Protein AF-A0AA35J7U1-F1 (afdb_monomer)

Structure (mmCIF, N/CA/C/O backbone):
data_AF-A0AA35J7U1-F1
#
_entry.id   AF-A0AA35J7U1-F1
#
loop_
_atom_site.group_PDB
_atom_site.id
_atom_site.type_symbol
_atom_site.label_atom_id
_atom_site.label_alt_id
_atom_site.label_comp_id
_atom_site.label_asym_id
_atom_site.label_entity_id
_atom_site.label_seq_id
_atom_site.pdbx_PDB_ins_code
_atom_site.Cartn_x
_atom_site.Cartn_y
_atom_site.Cartn_z
_atom_site.occupancy
_atom_site.B_iso_or_equiv
_atom_site.auth_seq_id
_atom_site.auth_comp_id
_atom_site.auth_asym_id
_atom_site.auth_atom_id
_atom_site.pdbx_PDB_model_num
ATOM 1 N N . MET A 1 1 ? -8.492 -0.711 20.013 1.00 89.50 1 MET A N 1
ATOM 2 C CA . MET A 1 1 ? -8.953 -0.381 18.647 1.00 89.50 1 MET A CA 1
ATOM 3 C C . MET A 1 1 ? -9.428 -1.588 17.839 1.00 89.50 1 MET A C 1
ATOM 5 O O . MET A 1 1 ? -10.389 -1.415 17.111 1.00 89.50 1 MET A O 1
ATOM 9 N N . LYS A 1 2 ? -8.858 -2.798 17.992 1.00 90.06 2 LYS A N 1
ATOM 10 C CA . LYS A 1 2 ? -9.238 -4.004 17.218 1.00 90.06 2 LYS A CA 1
ATOM 11 C C . LYS A 1 2 ? -10.746 -4.180 16.899 1.00 90.06 2 LYS A C 1
ATOM 13 O O . LYS A 1 2 ? -11.068 -4.148 15.720 1.00 90.06 2 LYS A O 1
ATOM 18 N N . PRO A 1 3 ? -11.676 -4.266 17.873 1.00 94.94 3 PRO A N 1
ATOM 19 C CA . PRO A 1 3 ? -13.098 -4.478 17.559 1.00 94.94 3 PRO A CA 1
ATOM 20 C C . PRO A 1 3 ? -13.757 -3.290 16.836 1.00 94.94 3 PRO A C 1
ATOM 22 O O . PRO A 1 3 ? -14.763 -3.452 16.154 1.00 94.94 3 PRO A O 1
ATOM 25 N N . VAL A 1 4 ? -13.201 -2.082 16.983 1.00 96.19 4 VAL A N 1
ATOM 26 C CA . VAL A 1 4 ? -13.673 -0.889 16.263 1.00 96.19 4 VAL A CA 1
ATOM 27 C C . VAL A 1 4 ? -13.252 -0.965 14.799 1.00 96.19 4 VAL A C 1
ATOM 29 O O . VAL A 1 4 ? -14.071 -0.681 13.932 1.00 96.19 4 VAL A O 1
ATOM 32 N N . TYR A 1 5 ? -12.016 -1.394 14.525 1.00 96.06 5 TYR A N 1
ATOM 33 C CA . TYR A 1 5 ? -11.545 -1.608 13.159 1.00 96.06 5 TYR A CA 1
ATOM 34 C C . TYR A 1 5 ? -12.293 -2.743 12.465 1.00 96.06 5 TYR A C 1
ATOM 36 O O . TYR A 1 5 ? -12.746 -2.542 11.353 1.00 96.06 5 TYR A O 1
ATOM 44 N N . GLU A 1 6 ? -12.553 -3.866 13.139 1.00 95.06 6 GLU A N 1
ATOM 45 C CA . GLU A 1 6 ? -13.358 -4.960 12.567 1.00 95.06 6 GLU A CA 1
ATOM 46 C C . GLU A 1 6 ? -14.759 -4.486 12.151 1.00 95.06 6 GLU A C 1
ATOM 48 O O . GLU A 1 6 ? -15.229 -4.787 11.056 1.00 95.06 6 GLU A O 1
ATOM 53 N N . LYS A 1 7 ? -15.419 -3.690 13.003 1.00 97.69 7 LYS A N 1
ATOM 54 C CA . LYS A 1 7 ? -16.732 -3.120 12.682 1.00 97.69 7 LYS A CA 1
ATOM 55 C C . LYS A 1 7 ? -16.661 -2.091 11.550 1.00 97.69 7 LYS A C 1
ATOM 57 O O . LYS A 1 7 ? -17.564 -2.046 10.725 1.00 97.69 7 LYS A O 1
ATOM 62 N N . ARG A 1 8 ? -15.629 -1.243 11.535 1.00 98.00 8 ARG A N 1
ATOM 63 C CA . ARG A 1 8 ? -15.412 -0.244 10.479 1.00 98.00 8 ARG A CA 1
ATOM 64 C C . ARG A 1 8 ? -15.170 -0.925 9.135 1.00 98.00 8 ARG A C 1
ATOM 66 O O . ARG A 1 8 ? -15.798 -0.551 8.155 1.00 98.00 8 ARG A O 1
ATOM 73 N N . ASP A 1 9 ? -14.294 -1.920 9.111 1.00 97.44 9 ASP A N 1
ATOM 74 C CA . ASP A 1 9 ? -13.888 -2.613 7.895 1.00 97.44 9 ASP A CA 1
ATOM 75 C C . ASP A 1 9 ? -15.061 -3.397 7.291 1.00 97.44 9 ASP A C 1
ATOM 77 O O . ASP A 1 9 ? -15.217 -3.401 6.078 1.00 97.44 9 ASP A O 1
ATOM 81 N N . ALA A 1 10 ? -15.965 -3.941 8.117 1.00 97.56 10 ALA A N 1
ATOM 82 C CA . ALA A 1 10 ? -17.205 -4.551 7.630 1.00 97.56 10 ALA A CA 1
ATOM 83 C C . ALA A 1 10 ? -18.099 -3.579 6.832 1.00 97.56 10 ALA A C 1
ATOM 85 O O . ALA A 1 10 ? -18.741 -4.004 5.881 1.00 97.56 10 ALA A O 1
ATOM 86 N N . TYR A 1 11 ? -18.130 -2.290 7.191 1.00 97.81 11 TYR A N 1
ATOM 87 C CA . TYR A 1 11 ? -18.837 -1.274 6.401 1.00 97.81 11 TYR A CA 1
ATOM 88 C C . TYR A 1 11 ? -18.030 -0.812 5.185 1.00 97.81 11 TYR A C 1
ATOM 90 O O . TYR A 1 11 ? -18.611 -0.525 4.146 1.00 97.81 11 TYR A O 1
ATOM 98 N N . ILE A 1 12 ? -16.699 -0.736 5.299 1.00 98.06 12 ILE A N 1
ATOM 99 C CA . ILE A 1 12 ? -15.821 -0.400 4.167 1.00 98.06 12 ILE A CA 1
ATOM 100 C C . ILE A 1 12 ? -15.962 -1.441 3.049 1.00 98.06 12 ILE A C 1
ATOM 102 O O . ILE A 1 12 ? -16.027 -1.059 1.886 1.00 98.06 12 ILE A O 1
ATOM 106 N N . ASP A 1 13 ? -16.082 -2.725 3.398 1.00 97.00 13 ASP A N 1
ATOM 107 C CA . ASP A 1 13 ? -16.259 -3.830 2.445 1.00 97.00 13 ASP A CA 1
ATOM 108 C C . ASP A 1 13 ? -17.558 -3.697 1.605 1.00 97.00 13 ASP A C 1
ATOM 110 O O . ASP A 1 13 ? -17.669 -4.305 0.540 1.00 97.00 13 ASP A O 1
ATOM 114 N N . GLU A 1 14 ? -18.538 -2.894 2.045 1.00 97.69 14 GLU A N 1
ATOM 115 C CA . GLU A 1 14 ? -19.778 -2.603 1.303 1.00 97.69 14 GLU A CA 1
ATOM 116 C C . GLU A 1 14 ? -19.643 -1.407 0.337 1.00 97.69 14 GLU A C 1
ATOM 118 O O . GLU A 1 14 ? -20.507 -1.208 -0.522 1.00 97.69 14 GLU A O 1
ATOM 123 N N . ILE A 1 15 ? -18.572 -0.611 0.449 1.00 97.25 15 ILE A N 1
ATOM 124 C CA . ILE A 1 15 ? -18.358 0.600 -0.351 1.00 97.25 15 ILE A CA 1
ATOM 125 C C . ILE A 1 15 ? -17.420 0.285 -1.519 1.00 97.25 15 ILE A C 1
ATOM 127 O O . ILE A 1 15 ? -16.215 0.081 -1.357 1.00 97.25 15 ILE A O 1
ATOM 131 N N . ALA A 1 16 ? -17.975 0.285 -2.731 1.00 96.25 16 ALA A N 1
ATOM 132 C CA . ALA A 1 16 ? -17.193 0.105 -3.947 1.00 96.25 16 ALA A CA 1
ATOM 133 C C . ALA A 1 16 ? -16.138 1.212 -4.103 1.00 96.25 16 ALA A C 1
ATOM 135 O O . ALA A 1 16 ? -16.388 2.373 -3.794 1.00 96.25 16 ALA A O 1
ATOM 136 N N . GLU A 1 17 ? -14.959 0.839 -4.605 1.00 96.38 17 GLU A N 1
ATOM 137 C CA . GLU A 1 17 ? -13.844 1.759 -4.879 1.00 96.38 17 GLU A CA 1
ATOM 138 C C . GLU A 1 17 ? -13.327 2.558 -3.664 1.00 96.38 17 GLU A C 1
ATOM 140 O O . GLU A 1 17 ? -12.520 3.470 -3.839 1.00 96.38 17 GLU A O 1
ATOM 145 N N . PHE A 1 18 ? -13.703 2.189 -2.431 1.00 98.31 18 PHE A N 1
ATOM 146 C CA . PHE A 1 18 ? -13.285 2.902 -1.220 1.00 98.31 18 PHE A CA 1
ATOM 147 C C . PHE A 1 18 ? -11.766 3.109 -1.158 1.00 98.31 18 PHE A C 1
ATOM 149 O O . PHE A 1 18 ? -11.290 4.236 -1.039 1.00 98.31 18 PHE A O 1
ATOM 156 N N . TRP A 1 19 ? -10.987 2.031 -1.286 1.00 98.25 19 TRP A N 1
ATOM 157 C CA . TRP A 1 19 ? -9.528 2.112 -1.187 1.00 98.25 19 TRP A CA 1
ATOM 158 C C . TRP A 1 19 ? -8.893 2.860 -2.355 1.00 98.25 19 TRP A C 1
ATOM 160 O O . TRP A 1 19 ? -7.952 3.617 -2.133 1.00 98.25 19 TRP A O 1
ATOM 170 N N . LYS A 1 20 ? -9.434 2.713 -3.569 1.00 96.94 20 LYS A N 1
ATOM 171 C CA . LYS A 1 20 ? -9.016 3.498 -4.737 1.00 96.94 20 LYS A CA 1
ATOM 172 C C . LYS A 1 20 ? -9.120 4.998 -4.442 1.00 96.94 20 LYS A C 1
ATOM 174 O O . LYS A 1 20 ? -8.128 5.708 -4.576 1.00 96.94 20 LYS A O 1
ATOM 179 N N . ILE A 1 21 ? -10.273 5.451 -3.947 1.00 97.06 21 ILE A N 1
ATOM 180 C CA . ILE A 1 21 ? -10.509 6.858 -3.585 1.00 97.06 21 ILE A CA 1
ATOM 181 C C . ILE A 1 21 ? -9.540 7.311 -2.483 1.00 97.06 21 ILE A C 1
ATOM 183 O O . ILE A 1 21 ? -8.895 8.350 -2.612 1.00 97.06 21 ILE A O 1
ATOM 187 N N . VAL A 1 22 ? -9.367 6.504 -1.430 1.00 98.00 22 VAL A N 1
ATOM 188 C CA . VAL A 1 22 ? -8.440 6.812 -0.324 1.00 98.00 22 VAL A CA 1
ATOM 189 C C . VAL A 1 22 ? -7.006 7.006 -0.819 1.00 98.00 22 VAL A C 1
ATOM 191 O O . VAL A 1 22 ? -6.331 7.944 -0.396 1.00 98.00 22 VAL A O 1
ATOM 194 N N . PHE A 1 23 ? -6.527 6.146 -1.720 1.00 96.62 23 PHE A N 1
ATOM 195 C CA . PHE A 1 23 ? -5.176 6.260 -2.266 1.00 96.62 23 PHE A CA 1
ATOM 196 C C . PHE A 1 23 ? -4.991 7.469 -3.176 1.00 96.62 23 PHE A C 1
ATOM 198 O O . PHE A 1 23 ? -3.907 8.054 -3.170 1.00 96.62 23 PHE A O 1
ATOM 205 N N . SER A 1 24 ? -6.017 7.845 -3.940 1.00 93.38 24 SER A N 1
ATOM 206 C CA . SER A 1 24 ? -5.988 9.051 -4.771 1.00 93.38 24 SER A CA 1
ATOM 207 C C . SER A 1 24 ? -5.965 10.330 -3.933 1.00 93.38 24 SER A C 1
ATOM 209 O O . SER A 1 24 ? -5.248 11.259 -4.293 1.00 93.38 24 SER A O 1
ATOM 211 N N . GLN A 1 25 ? -6.671 10.358 -2.797 1.00 94.81 25 GLN A N 1
ATOM 212 C CA . GLN A 1 25 ? -6.685 11.517 -1.897 1.00 94.81 25 GLN A CA 1
ATOM 213 C C . GLN A 1 25 ? -5.383 11.667 -1.096 1.00 94.81 25 GLN A C 1
ATOM 215 O O . GLN A 1 25 ? -4.977 12.769 -0.722 1.00 94.81 25 GLN A O 1
ATOM 220 N N . HIS A 1 26 ? -4.706 10.560 -0.787 1.00 95.00 26 HIS A N 1
ATOM 221 C CA . HIS A 1 26 ? -3.546 10.591 0.093 1.00 95.00 26 HIS A CA 1
ATOM 222 C C . HIS A 1 26 ? -2.288 11.162 -0.594 1.00 95.00 26 HIS A C 1
ATOM 224 O O . HIS A 1 26 ? -1.479 10.429 -1.169 1.00 95.00 26 HIS A O 1
ATOM 230 N N . VAL A 1 27 ? -2.027 12.460 -0.402 1.00 91.38 27 VAL A N 1
ATOM 231 C CA . VAL A 1 27 ? -0.937 13.225 -1.052 1.00 91.38 27 VAL A CA 1
ATOM 232 C C . VAL A 1 27 ? 0.444 12.554 -1.026 1.00 91.38 27 VAL A C 1
ATOM 234 O O . VAL A 1 27 ? 1.139 12.506 -2.039 1.00 91.38 27 VAL A O 1
ATOM 237 N N . SER A 1 28 ? 0.855 11.990 0.114 1.00 94.06 28 SER A N 1
ATOM 238 C CA . SER A 1 28 ? 2.201 11.418 0.249 1.00 94.06 28 SER A CA 1
ATOM 239 C C . SER A 1 28 ? 2.351 10.033 -0.374 1.00 94.06 28 SER A C 1
ATOM 241 O O . SER A 1 28 ? 3.472 9.637 -0.682 1.00 94.06 28 SER A O 1
ATOM 243 N N . PHE A 1 29 ? 1.261 9.284 -0.569 1.00 95.94 29 PHE A N 1
ATOM 244 C CA . PHE A 1 29 ? 1.325 7.891 -1.021 1.00 95.94 29 PHE A CA 1
ATOM 245 C C . PHE A 1 29 ? 1.886 7.798 -2.446 1.00 95.94 29 PHE A C 1
ATOM 247 O O . PHE A 1 29 ? 2.776 6.988 -2.721 1.00 95.94 29 PHE A O 1
ATOM 254 N N . ALA A 1 30 ? 1.455 8.711 -3.321 1.00 94.75 30 ALA A N 1
ATOM 255 C CA . ALA A 1 30 ? 1.920 8.812 -4.702 1.00 94.75 30 ALA A CA 1
ATOM 256 C C . ALA A 1 30 ? 3.444 9.013 -4.824 1.00 94.75 30 ALA A C 1
ATOM 258 O O . ALA A 1 30 ? 4.036 8.602 -5.820 1.00 94.75 30 ALA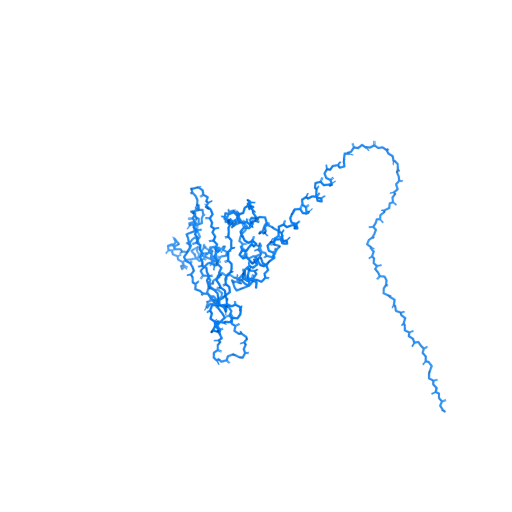 A O 1
ATOM 259 N N . ASN A 1 31 ? 4.096 9.590 -3.807 1.00 96.69 31 ASN A N 1
ATOM 260 C CA . ASN A 1 31 ? 5.537 9.864 -3.824 1.00 96.69 31 ASN A CA 1
ATOM 261 C C . ASN A 1 31 ? 6.400 8.597 -3.716 1.00 96.69 31 ASN A C 1
ATOM 263 O O . ASN A 1 31 ? 7.577 8.622 -4.084 1.00 96.69 31 ASN A O 1
ATOM 267 N N . TYR A 1 32 ? 5.840 7.493 -3.214 1.00 97.44 32 TYR A N 1
ATOM 268 C CA . TYR A 1 32 ? 6.582 6.248 -3.007 1.00 97.44 32 TYR A CA 1
ATOM 269 C C . TYR A 1 32 ? 6.580 5.336 -4.234 1.00 97.44 32 TYR A C 1
ATOM 271 O O . TYR A 1 32 ? 7.513 4.557 -4.429 1.00 97.44 32 TYR A O 1
ATOM 279 N N . ILE A 1 33 ? 5.539 5.416 -5.059 1.00 96.25 33 ILE A N 1
ATOM 280 C CA . ILE A 1 33 ? 5.282 4.465 -6.142 1.00 96.25 33 ILE A CA 1
ATOM 281 C C . ILE A 1 33 ? 5.389 5.132 -7.512 1.00 96.25 33 ILE A C 1
ATOM 283 O O . ILE A 1 33 ? 5.569 6.341 -7.646 1.00 96.25 33 ILE A O 1
ATOM 287 N N . ARG A 1 34 ? 5.315 4.334 -8.577 1.00 96.19 34 ARG A N 1
ATOM 288 C CA . ARG A 1 34 ? 5.275 4.875 -9.940 1.00 96.19 34 ARG A CA 1
ATOM 289 C C . ARG A 1 34 ? 3.848 5.245 -10.309 1.00 96.19 34 ARG A C 1
ATOM 291 O O . ARG A 1 34 ? 2.922 4.531 -9.961 1.00 96.19 34 ARG A O 1
ATOM 298 N N . ALA A 1 35 ? 3.682 6.265 -11.150 1.00 96.56 35 ALA A N 1
ATOM 299 C CA . ALA A 1 35 ? 2.368 6.614 -11.699 1.00 96.56 35 ALA A CA 1
ATOM 300 C C . ALA A 1 35 ? 1.672 5.417 -12.387 1.00 96.56 35 ALA A C 1
ATOM 302 O O . ALA A 1 35 ? 0.466 5.245 -12.273 1.00 96.56 35 ALA A O 1
ATOM 303 N N . SER A 1 36 ? 2.436 4.537 -13.048 1.00 97.12 36 SER A N 1
ATOM 304 C CA . SER A 1 36 ? 1.901 3.318 -13.671 1.00 97.12 36 SER A CA 1
ATOM 305 C C . SER A 1 36 ? 1.391 2.275 -12.670 1.00 97.12 36 SER A C 1
ATOM 307 O O . SER A 1 36 ? 0.649 1.381 -13.069 1.00 97.12 36 SER A O 1
ATOM 309 N N . ASP A 1 37 ? 1.784 2.367 -11.395 1.00 97.75 37 ASP A N 1
ATOM 310 C CA . ASP A 1 37 ? 1.328 1.453 -10.350 1.00 97.75 37 ASP A CA 1
ATOM 311 C C . ASP A 1 37 ? -0.125 1.720 -9.952 1.00 97.75 37 ASP A C 1
ATOM 313 O O . ASP A 1 37 ? -0.789 0.780 -9.523 1.00 97.75 37 ASP A O 1
ATOM 317 N N . PHE A 1 38 ? -0.642 2.943 -10.152 1.00 97.19 38 PHE A N 1
ATOM 318 C CA . PHE A 1 38 ? -2.026 3.285 -9.804 1.00 97.19 38 PHE A CA 1
ATOM 319 C C . PHE A 1 38 ? -3.044 2.369 -10.479 1.00 97.19 38 PHE A C 1
ATOM 321 O O . PHE A 1 38 ? -3.995 1.955 -9.836 1.00 97.19 38 PHE A O 1
ATOM 328 N N . LYS A 1 39 ? -2.761 1.894 -11.700 1.00 97.69 39 LYS A N 1
ATOM 329 C CA . LYS A 1 39 ? -3.580 0.874 -12.372 1.00 97.69 39 LYS A CA 1
ATOM 330 C C . LYS A 1 39 ? -3.858 -0.352 -11.485 1.00 97.69 39 LYS A C 1
ATOM 332 O O . LYS A 1 39 ? -4.943 -0.914 -11.554 1.00 97.69 39 LYS A O 1
ATOM 337 N N . TYR A 1 40 ? -2.879 -0.789 -10.692 1.00 98.00 40 TYR A N 1
ATOM 338 C CA . TYR A 1 40 ? -2.989 -1.971 -9.827 1.00 98.00 40 TYR A CA 1
ATOM 339 C C . TYR A 1 40 ? -3.304 -1.619 -8.374 1.00 98.00 40 TYR A C 1
ATOM 341 O O . TYR A 1 40 ? -3.832 -2.461 -7.656 1.00 98.00 40 TYR A O 1
ATOM 349 N N . VAL A 1 41 ? -2.997 -0.397 -7.935 1.00 97.38 41 VAL A N 1
ATOM 350 C CA . VAL A 1 41 ? -3.481 0.131 -6.650 1.00 97.38 41 VAL A CA 1
ATOM 351 C C . VAL A 1 41 ? -5.003 0.266 -6.684 1.00 97.38 41 VAL A C 1
ATOM 353 O O . VAL A 1 41 ? -5.663 -0.148 -5.740 1.00 97.38 41 VAL A O 1
ATOM 356 N N . ASP A 1 42 ? -5.568 0.708 -7.808 1.00 97.69 42 ASP A N 1
ATOM 357 C CA . ASP A 1 42 ? -7.014 0.740 -8.059 1.00 97.69 42 ASP A CA 1
ATOM 358 C C . ASP A 1 42 ? -7.646 -0.664 -8.040 1.00 97.69 42 ASP A C 1
ATOM 360 O O . ASP A 1 42 ? -8.862 -0.811 -7.905 1.00 97.69 42 ASP A O 1
ATOM 364 N N . ALA A 1 43 ? -6.822 -1.713 -8.165 1.00 97.75 43 ALA A N 1
ATOM 365 C CA . ALA A 1 43 ? -7.261 -3.093 -8.035 1.00 97.75 43 ALA A CA 1
ATOM 366 C C . ALA A 1 43 ? -7.392 -3.561 -6.572 1.00 97.75 43 ALA A C 1
ATOM 368 O O . ALA A 1 43 ? -7.765 -4.710 -6.344 1.00 97.75 43 ALA A O 1
ATOM 369 N N . ILE A 1 44 ? -7.068 -2.714 -5.586 1.00 98.31 44 ILE A N 1
ATOM 370 C CA . ILE A 1 44 ? -7.203 -3.018 -4.158 1.00 98.31 44 ILE A CA 1
ATOM 371 C C . ILE A 1 44 ? -8.636 -2.727 -3.717 1.00 98.31 44 ILE A C 1
ATOM 373 O O . ILE A 1 44 ? -9.097 -1.590 -3.763 1.00 98.31 44 ILE A O 1
ATOM 377 N N . ASP A 1 45 ? -9.327 -3.756 -3.244 1.00 97.12 45 ASP A N 1
ATOM 378 C CA . ASP A 1 45 ? -10.671 -3.664 -2.656 1.00 97.12 45 ASP A CA 1
ATOM 379 C C . ASP A 1 45 ? -10.655 -3.842 -1.131 1.00 97.12 45 ASP A C 1
ATOM 381 O O . ASP A 1 45 ? -11.625 -3.477 -0.472 1.00 97.12 45 ASP A O 1
ATOM 385 N N . LYS A 1 46 ? -9.561 -4.356 -0.552 1.00 98.38 46 LYS A N 1
ATOM 386 C CA . LYS A 1 46 ? -9.456 -4.557 0.892 1.00 98.38 46 LYS A CA 1
ATOM 387 C C . LYS A 1 46 ? -8.032 -4.450 1.421 1.00 98.38 46 LYS A C 1
ATOM 389 O O . LYS A 1 46 ? -7.093 -5.020 0.858 1.00 98.38 46 LYS A O 1
ATOM 394 N N . ILE A 1 47 ? -7.902 -3.776 2.564 1.00 98.25 47 ILE A N 1
ATOM 395 C CA . ILE A 1 47 ? -6.681 -3.704 3.367 1.00 98.25 47 ILE A CA 1
ATOM 396 C C . ILE A 1 47 ? -7.024 -4.024 4.814 1.00 98.25 47 ILE A C 1
ATOM 398 O O . ILE A 1 47 ? -7.939 -3.435 5.379 1.00 98.25 47 ILE A O 1
ATOM 402 N N . GLU A 1 48 ? -6.250 -4.912 5.429 1.00 97.94 48 GLU A N 1
ATOM 403 C CA . GLU A 1 48 ? -6.361 -5.232 6.851 1.00 97.94 48 GLU A CA 1
ATOM 404 C C . GLU A 1 48 ? -5.002 -5.071 7.530 1.00 97.94 48 GLU A C 1
ATOM 406 O O . GLU A 1 48 ? -4.012 -5.654 7.085 1.00 97.94 48 GLU A O 1
ATOM 411 N N . VAL A 1 49 ? -4.953 -4.325 8.637 1.00 98.12 49 VAL A N 1
ATOM 412 C CA . VAL A 1 49 ? -3.752 -4.196 9.475 1.00 98.12 49 VAL A CA 1
ATOM 413 C C . VAL A 1 49 ? -3.991 -4.870 10.820 1.00 98.12 49 VAL A C 1
ATOM 415 O O . VAL A 1 49 ? -4.956 -4.578 11.526 1.00 98.12 49 VAL A O 1
ATOM 418 N N . GLN A 1 50 ? -3.082 -5.767 11.201 1.00 97.38 50 GLN A N 1
ATOM 419 C CA . GLN A 1 50 ? -3.116 -6.473 12.478 1.00 97.38 50 GLN A CA 1
ATOM 420 C C . GLN A 1 50 ? -1.833 -6.197 13.263 1.00 97.38 50 GLN A C 1
ATOM 422 O O . GLN A 1 50 ? -0.753 -6.634 12.874 1.00 97.38 50 GLN A O 1
ATOM 427 N N . TRP A 1 51 ? -1.953 -5.495 14.391 1.00 97.50 51 TRP A N 1
ATOM 428 C CA . TRP A 1 51 ? -0.833 -5.245 15.306 1.00 97.50 51 TRP A CA 1
ATOM 429 C C . TRP A 1 51 ? -0.459 -6.513 16.079 1.00 97.50 51 TRP A C 1
ATOM 431 O O . TRP A 1 51 ? -1.276 -7.061 16.828 1.00 97.50 51 TRP A O 1
ATOM 441 N N . LEU A 1 52 ? 0.791 -6.959 15.939 1.00 95.94 52 LEU A N 1
ATOM 442 C CA . LEU A 1 52 ? 1.272 -8.232 16.488 1.00 95.94 52 LEU A CA 1
ATOM 443 C C . LEU A 1 52 ? 1.425 -8.198 18.014 1.00 95.94 52 LEU A C 1
ATOM 445 O O . LEU A 1 52 ? 1.234 -9.221 18.676 1.00 95.94 52 LEU A O 1
ATOM 449 N N . ALA A 1 53 ? 1.666 -7.016 18.589 1.00 94.00 53 ALA A N 1
ATOM 450 C CA . ALA A 1 53 ? 1.719 -6.808 20.039 1.00 94.00 53 ALA A CA 1
ATOM 451 C C . ALA A 1 53 ? 0.423 -7.209 20.769 1.00 94.00 53 ALA A C 1
ATOM 453 O O . ALA A 1 53 ? 0.446 -7.520 21.961 1.00 94.00 53 ALA A O 1
ATOM 454 N N . LEU A 1 54 ? -0.717 -7.237 20.065 1.00 91.31 54 LEU A N 1
ATOM 455 C CA . LEU A 1 54 ? -1.987 -7.700 20.631 1.00 91.31 54 LEU A CA 1
ATOM 456 C C . LEU A 1 54 ? -2.040 -9.225 20.795 1.00 91.31 54 LEU A C 1
ATOM 458 O O . LEU A 1 54 ? -2.790 -9.715 21.638 1.00 91.31 54 LEU A O 1
ATOM 462 N N . ALA A 1 55 ? -1.273 -9.969 19.994 1.00 88.38 55 ALA A N 1
ATOM 463 C CA . ALA A 1 55 ? -1.205 -11.427 20.050 1.00 88.38 55 ALA A CA 1
ATOM 464 C C . ALA A 1 55 ? -0.123 -11.922 21.022 1.00 88.38 55 ALA A C 1
ATOM 466 O O . ALA A 1 55 ? -0.312 -12.943 21.683 1.00 88.38 55 ALA A O 1
ATOM 467 N N . SER A 1 56 ? 0.997 -11.201 21.143 1.00 90.38 56 SER A N 1
ATOM 468 C CA . SER A 1 56 ? 2.073 -11.529 22.082 1.00 90.38 56 SER A CA 1
ATOM 469 C C . SER A 1 56 ? 2.789 -10.279 22.586 1.00 90.38 56 SER A C 1
ATOM 471 O O . SER A 1 56 ? 3.128 -9.391 21.812 1.00 90.38 56 SER A O 1
ATOM 473 N N . LYS A 1 57 ? 3.126 -10.263 23.883 1.00 88.00 57 LYS A N 1
ATOM 474 C CA . LYS A 1 57 ? 3.914 -9.191 24.524 1.00 88.00 57 LYS A CA 1
ATOM 475 C C . LYS A 1 57 ? 5.383 -9.146 24.084 1.00 88.0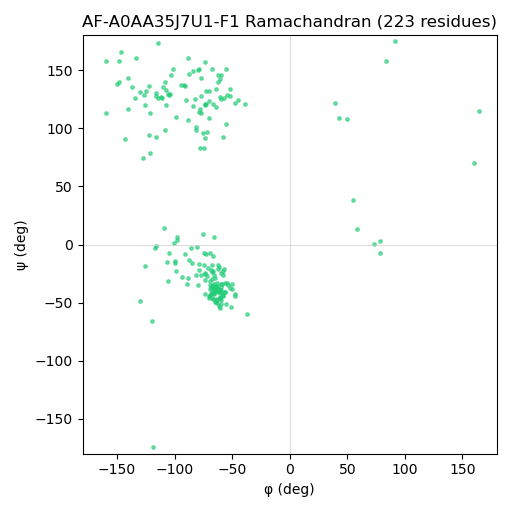0 57 LYS A C 1
ATOM 477 O O . LYS A 1 57 ? 6.109 -8.256 24.506 1.00 88.00 57 LYS A O 1
ATOM 482 N N . THR A 1 58 ? 5.836 -10.130 23.309 1.00 89.50 58 THR A N 1
ATOM 483 C CA . THR A 1 58 ? 7.206 -10.184 22.776 1.00 89.50 58 THR A CA 1
ATOM 484 C C . THR A 1 58 ? 7.413 -9.271 21.571 1.00 89.50 58 THR A C 1
ATOM 486 O O . THR A 1 58 ? 8.556 -9.017 21.213 1.00 89.50 58 THR A O 1
ATOM 489 N N . HIS A 1 59 ? 6.327 -8.817 20.942 1.00 91.69 59 HIS A N 1
ATOM 490 C CA . HIS A 1 59 ? 6.354 -7.907 19.801 1.00 91.69 59 HIS A CA 1
ATOM 491 C C . HIS A 1 59 ? 6.383 -6.444 20.249 1.00 91.69 59 HIS A C 1
ATOM 493 O O . HIS A 1 59 ? 5.774 -6.089 21.263 1.00 91.69 59 HIS A O 1
ATOM 499 N N . ASP A 1 60 ? 7.062 -5.594 19.478 1.00 94.50 60 ASP A N 1
ATOM 500 C CA . ASP A 1 60 ? 6.982 -4.140 19.646 1.00 94.50 60 ASP A CA 1
ATOM 501 C C . ASP A 1 60 ? 5.568 -3.666 19.265 1.00 94.50 60 ASP A C 1
ATOM 503 O O . ASP A 1 60 ? 4.891 -4.269 18.432 1.00 94.50 60 ASP A O 1
ATOM 507 N N . THR A 1 61 ? 5.087 -2.576 19.860 1.00 94.75 61 THR A N 1
ATOM 508 C CA . THR A 1 61 ? 3.767 -2.012 19.529 1.00 94.75 61 THR A CA 1
ATOM 509 C C . THR A 1 61 ? 3.663 -1.540 18.079 1.00 94.75 61 THR A C 1
ATOM 511 O O . THR A 1 61 ? 2.554 -1.421 17.559 1.00 94.75 61 THR A O 1
ATOM 514 N N . ARG A 1 62 ? 4.810 -1.288 17.438 1.00 95.69 62 ARG A N 1
ATOM 515 C CA . ARG A 1 62 ? 4.942 -0.947 16.017 1.00 95.69 62 ARG A CA 1
ATOM 516 C C . ARG A 1 62 ? 5.014 -2.178 15.109 1.00 95.69 62 ARG A C 1
ATOM 518 O O . ARG A 1 62 ? 5.059 -2.012 13.898 1.00 95.69 62 ARG A O 1
ATOM 525 N N . ASP A 1 63 ? 5.014 -3.395 15.651 1.00 97.69 63 ASP A N 1
ATOM 526 C CA . ASP A 1 63 ? 4.981 -4.614 14.844 1.00 97.69 63 ASP A CA 1
ATOM 527 C C . ASP A 1 63 ? 3.561 -4.853 14.317 1.00 97.69 63 ASP A C 1
ATOM 529 O O . ASP A 1 63 ? 2.592 -4.923 15.085 1.00 97.69 63 ASP A O 1
ATOM 533 N N . PHE A 1 64 ? 3.426 -5.045 13.008 1.00 98.38 64 PH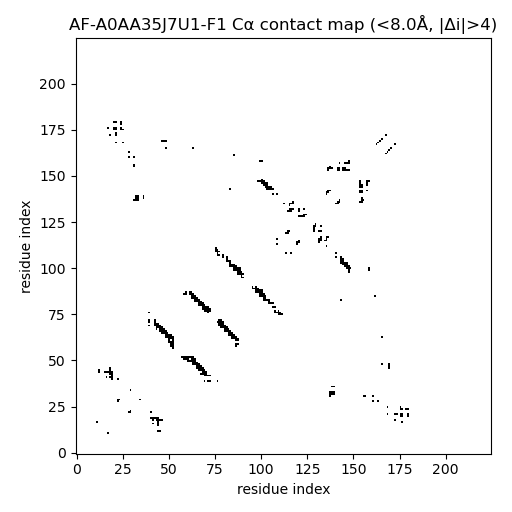E A N 1
ATOM 534 C CA . PHE A 1 64 ? 2.140 -5.321 12.376 1.00 98.38 64 PHE A CA 1
ATOM 535 C C . PHE A 1 64 ? 2.286 -6.217 11.147 1.00 98.38 64 PHE A C 1
ATOM 537 O O . PHE A 1 64 ? 3.334 -6.296 10.509 1.00 98.38 64 PHE A O 1
ATOM 544 N N . SER A 1 65 ? 1.199 -6.885 10.784 1.00 98.44 65 SER A N 1
ATOM 545 C CA . SER A 1 65 ? 1.020 -7.448 9.450 1.00 98.44 65 SER A CA 1
ATOM 546 C C . SER A 1 65 ? -0.022 -6.644 8.695 1.00 98.44 65 SER A C 1
ATOM 548 O O . SER A 1 65 ? -1.052 -6.290 9.269 1.00 98.44 65 SER A O 1
ATOM 550 N N . ILE A 1 66 ? 0.221 -6.405 7.414 1.00 98.62 66 ILE A N 1
ATOM 551 C CA . ILE A 1 66 ? -0.738 -5.799 6.497 1.00 98.62 66 ILE A CA 1
ATOM 552 C C . ILE A 1 66 ? -1.098 -6.799 5.402 1.00 98.62 66 ILE A C 1
ATOM 554 O O . ILE A 1 66 ? -0.216 -7.410 4.794 1.00 98.62 66 ILE A O 1
ATOM 558 N N . THR A 1 67 ? -2.392 -6.972 5.166 1.00 98.75 67 THR A N 1
ATOM 559 C CA . THR A 1 67 ? -2.940 -7.848 4.130 1.00 98.75 67 THR A CA 1
ATOM 560 C C . THR A 1 67 ? -3.658 -7.007 3.094 1.00 98.75 67 THR A C 1
ATOM 562 O O . THR A 1 67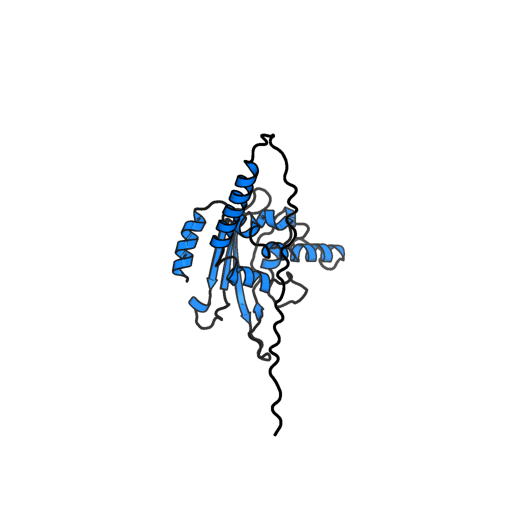 ? -4.549 -6.240 3.439 1.00 98.75 67 THR A O 1
ATOM 565 N N . PHE A 1 68 ? -3.284 -7.186 1.832 1.00 98.69 68 PHE A N 1
ATOM 566 C CA . PHE A 1 68 ? -3.929 -6.578 0.676 1.00 98.69 68 PHE A CA 1
ATOM 567 C C . PHE A 1 68 ? -4.706 -7.650 -0.076 1.00 98.69 68 PHE A C 1
ATOM 569 O O . PHE A 1 68 ? -4.154 -8.718 -0.355 1.00 98.69 68 PHE A O 1
ATOM 576 N N . HIS A 1 69 ? -5.949 -7.363 -0.439 1.00 98.56 69 HIS A N 1
ATOM 577 C CA . HIS A 1 69 ? -6.675 -8.133 -1.441 1.00 98.56 69 HIS A CA 1
ATOM 578 C C . HIS A 1 69 ? -6.736 -7.311 -2.728 1.00 98.56 69 HIS A C 1
ATOM 580 O O . HIS A 1 69 ? -7.071 -6.127 -2.719 1.00 98.56 69 HIS A O 1
ATOM 586 N N . PHE A 1 70 ? -6.350 -7.952 -3.826 1.00 98.38 70 PHE A N 1
ATOM 587 C CA . PHE A 1 70 ? -6.433 -7.396 -5.163 1.00 98.38 70 PHE A CA 1
ATOM 588 C C . PHE A 1 70 ? -7.500 -8.157 -5.934 1.00 98.38 70 PHE A C 1
ATOM 590 O O . PHE A 1 70 ? -7.395 -9.381 -6.056 1.00 98.38 70 PHE A O 1
ATOM 597 N N . HIS A 1 71 ? -8.481 -7.460 -6.506 1.00 97.62 71 HIS A N 1
ATOM 598 C CA . HIS A 1 71 ? -9.529 -8.086 -7.321 1.00 97.62 71 HIS A CA 1
ATOM 599 C C . HIS A 1 71 ? -9.043 -8.510 -8.717 1.00 97.62 71 HIS A C 1
ATOM 601 O O . HIS A 1 71 ? -9.628 -9.415 -9.310 1.00 97.62 71 HIS A O 1
ATOM 607 N N . GLY A 1 72 ? -7.904 -7.974 -9.167 1.00 97.19 72 GLY A N 1
ATOM 608 C CA . GLY A 1 72 ? -7.244 -8.337 -10.422 1.00 97.19 72 GLY A CA 1
ATOM 609 C C . GLY A 1 72 ? -7.678 -7.481 -11.618 1.00 97.19 72 GLY A C 1
ATOM 610 O O . GLY A 1 72 ? -8.530 -6.610 -11.526 1.00 97.19 72 GLY A O 1
ATOM 611 N N . ILE A 1 73 ? -7.036 -7.702 -12.762 1.00 98.00 73 ILE A N 1
ATOM 612 C CA . ILE A 1 73 ? -7.321 -7.060 -14.046 1.00 98.00 73 ILE A CA 1
ATOM 613 C C . ILE A 1 73 ? -7.191 -8.123 -15.131 1.00 98.00 73 ILE A C 1
ATOM 615 O O . ILE A 1 73 ? -6.100 -8.658 -15.364 1.00 98.00 73 ILE A O 1
ATOM 619 N N . ASP A 1 74 ? -8.295 -8.408 -15.817 1.00 97.00 74 ASP A N 1
ATOM 620 C CA . ASP A 1 74 ? -8.357 -9.454 -16.833 1.00 97.00 74 ASP A CA 1
ATOM 621 C C . ASP A 1 74 ? -7.245 -9.319 -17.881 1.00 97.00 74 ASP A C 1
ATOM 623 O O . ASP A 1 74 ? -7.020 -8.269 -18.484 1.00 97.00 74 ASP A O 1
ATOM 627 N N . GLY A 1 75 ? -6.524 -10.421 -18.092 1.00 95.94 75 GLY A N 1
ATOM 628 C CA . GLY A 1 75 ? -5.446 -10.514 -19.075 1.00 95.94 75 GLY A CA 1
ATOM 629 C C . GLY A 1 75 ? -4.105 -9.898 -18.661 1.00 95.94 75 GLY A C 1
ATOM 630 O O . GLY A 1 75 ? -3.130 -10.124 -19.382 1.00 95.94 75 GLY A O 1
ATOM 631 N N . ASP A 1 76 ? -4.020 -9.200 -17.523 1.00 97.69 76 ASP A N 1
ATOM 632 C CA . ASP A 1 76 ? -2.812 -8.475 -17.099 1.00 97.69 76 ASP A CA 1
ATOM 633 C C . ASP A 1 76 ? -2.373 -8.781 -15.660 1.00 97.69 76 ASP A C 1
ATOM 635 O O . ASP A 1 76 ? -1.205 -9.097 -15.439 1.00 97.69 76 ASP A O 1
ATOM 639 N N . PHE A 1 77 ? -3.284 -8.731 -14.687 1.00 98.12 77 PHE A N 1
ATOM 640 C CA . PHE A 1 77 ? -2.963 -8.864 -13.264 1.00 98.12 77 PHE A CA 1
ATOM 641 C C . PHE A 1 77 ? -3.931 -9.825 -12.577 1.00 98.12 77 PHE A C 1
ATOM 643 O O . PHE A 1 77 ? -5.141 -9.669 -12.670 1.00 98.12 77 PHE A O 1
ATOM 650 N N . GLN A 1 78 ? -3.425 -10.846 -11.892 1.00 96.81 78 GLN A N 1
ATOM 651 C CA . GLN A 1 78 ? -4.311 -11.832 -11.279 1.00 96.81 78 GLN A CA 1
ATOM 652 C C . GLN A 1 78 ? -4.910 -11.350 -9.954 1.00 96.81 78 GLN A C 1
ATOM 654 O O . GLN A 1 78 ? -4.266 -10.625 -9.191 1.00 96.81 78 GLN A O 1
ATOM 659 N N . LYS A 1 79 ? -6.120 -11.837 -9.659 1.00 98.31 79 LYS A N 1
ATOM 660 C CA . LYS A 1 79 ? -6.720 -11.748 -8.327 1.00 98.31 79 LYS A CA 1
ATOM 661 C C . LYS A 1 79 ? -5.830 -12.476 -7.322 1.00 98.31 79 LYS A C 1
ATOM 663 O O . LYS A 1 79 ? -5.507 -13.645 -7.530 1.00 98.31 79 LYS A O 1
ATOM 668 N N . GLN A 1 80 ? -5.453 -11.814 -6.233 1.00 98.44 80 GLN A N 1
ATOM 669 C CA . GLN A 1 80 ? -4.583 -12.405 -5.214 1.00 98.44 80 GLN A CA 1
ATOM 670 C C . GLN A 1 80 ? -4.692 -11.680 -3.874 1.00 98.44 80 GLN A C 1
ATOM 672 O O . GLN A 1 80 ? -5.048 -10.505 -3.815 1.00 98.44 80 GLN A O 1
ATOM 677 N N . THR A 1 81 ? -4.316 -12.382 -2.807 1.00 98.62 81 THR A N 1
ATOM 678 C CA . THR A 1 81 ? -4.199 -11.824 -1.457 1.00 98.62 81 THR A CA 1
ATOM 679 C C . THR A 1 81 ? -2.748 -11.907 -1.015 1.00 98.62 81 THR A C 1
ATOM 681 O O . THR A 1 81 ? -2.152 -12.984 -1.063 1.00 98.62 81 THR A O 1
ATOM 684 N N . VAL A 1 82 ? -2.180 -10.787 -0.574 1.00 98.56 82 VAL A N 1
ATOM 685 C CA . VAL A 1 82 ? -0.774 -10.698 -0.167 1.00 98.56 82 VAL A CA 1
ATOM 686 C C . VAL A 1 82 ? -0.690 -10.140 1.243 1.00 98.56 82 VAL A C 1
ATOM 688 O O . VAL A 1 82 ? -1.100 -9.009 1.494 1.00 98.56 82 VAL A O 1
ATOM 691 N N . THR A 1 83 ? -0.110 -10.917 2.155 1.00 98.69 83 THR A N 1
ATOM 692 C CA . THR A 1 83 ? 0.200 -10.470 3.515 1.00 98.69 83 THR A CA 1
ATOM 693 C C . THR A 1 83 ? 1.690 -10.201 3.640 1.00 98.69 83 THR A C 1
ATOM 695 O O . THR A 1 83 ? 2.516 -11.049 3.296 1.00 98.69 83 THR A O 1
ATOM 698 N N . LYS A 1 84 ? 2.041 -9.029 4.166 1.00 98.62 84 LYS A N 1
ATOM 699 C CA . LYS A 1 84 ? 3.416 -8.647 4.487 1.00 98.62 84 LYS A CA 1
ATOM 700 C C . LYS A 1 84 ? 3.525 -8.291 5.964 1.00 98.62 84 LYS A C 1
ATOM 702 O O . LYS A 1 84 ? 2.659 -7.617 6.513 1.00 98.62 84 LYS A O 1
ATOM 707 N N . VAL A 1 85 ? 4.589 -8.766 6.605 1.00 98.50 85 VAL A N 1
ATOM 708 C CA . VAL A 1 85 ? 4.822 -8.611 8.047 1.00 98.50 85 VAL A CA 1
ATOM 709 C C . VAL A 1 85 ? 5.976 -7.648 8.286 1.00 98.50 85 VAL A C 1
ATOM 711 O O . VAL A 1 85 ? 7.008 -7.754 7.621 1.00 98.50 85 VAL A O 1
ATOM 714 N N . PHE A 1 86 ? 5.806 -6.737 9.237 1.00 98.50 86 PHE A N 1
ATOM 715 C CA . PHE A 1 86 ? 6.787 -5.738 9.637 1.00 98.50 86 PHE A CA 1
ATOM 716 C C . PHE A 1 86 ? 7.060 -5.841 11.135 1.00 98.50 86 PHE A C 1
ATOM 718 O O . PHE A 1 86 ? 6.130 -5.947 11.936 1.00 98.50 86 PHE A O 1
ATOM 725 N N . GLN A 1 87 ? 8.341 -5.846 11.500 1.00 97.50 87 GLN A N 1
ATOM 726 C CA . GLN A 1 87 ? 8.793 -5.973 12.884 1.00 97.50 87 GLN A CA 1
ATOM 727 C C . GLN A 1 87 ? 9.984 -5.062 13.160 1.00 97.50 87 GLN A C 1
ATOM 729 O O . GLN A 1 87 ? 10.875 -4.910 12.314 1.00 97.50 87 GLN A O 1
ATOM 734 N N . ILE A 1 88 ? 10.022 -4.494 14.359 1.00 95.94 88 ILE A N 1
ATOM 735 C CA . ILE A 1 88 ? 11.155 -3.723 14.854 1.00 95.94 88 ILE A CA 1
ATOM 736 C C . ILE A 1 88 ? 12.292 -4.674 15.213 1.00 95.94 88 ILE A C 1
ATOM 738 O O . ILE A 1 88 ? 12.173 -5.535 16.086 1.00 95.94 88 ILE A O 1
ATOM 742 N N . LYS A 1 89 ? 13.440 -4.474 14.568 1.00 92.38 89 LYS A N 1
ATOM 743 C CA . LYS A 1 89 ? 14.685 -5.156 14.903 1.00 92.38 89 LYS A CA 1
ATOM 744 C C . LYS A 1 89 ? 15.632 -4.178 15.585 1.00 92.38 89 LYS A C 1
ATOM 746 O O . LYS A 1 89 ? 16.020 -3.166 15.003 1.00 92.38 89 LYS A O 1
ATOM 751 N N . LYS A 1 90 ? 16.020 -4.504 16.816 1.00 87.81 90 LYS A N 1
ATOM 752 C CA . LYS A 1 90 ? 17.038 -3.769 17.575 1.00 87.81 90 LYS A CA 1
ATOM 753 C C . LYS A 1 90 ? 18.410 -4.386 17.309 1.00 87.81 90 LYS A C 1
ATOM 755 O O . LYS A 1 90 ? 18.530 -5.610 17.244 1.00 87.81 90 LYS A O 1
ATOM 760 N N . SER A 1 91 ? 19.413 -3.540 17.104 1.00 78.50 91 SER A N 1
ATOM 761 C CA . SER A 1 91 ? 20.817 -3.957 17.092 1.00 78.50 91 SER A CA 1
ATOM 762 C C . SER A 1 91 ? 21.273 -4.160 18.539 1.00 78.50 91 SER A C 1
ATOM 764 O O . SER A 1 91 ? 20.834 -3.421 19.415 1.00 78.50 91 SER A O 1
ATOM 766 N N . GLU A 1 92 ? 22.121 -5.156 18.809 1.00 69.00 92 GLU A N 1
ATOM 767 C CA . GLU A 1 92 ? 22.676 -5.364 20.160 1.00 69.00 92 GLU A CA 1
ATOM 768 C C . GLU A 1 92 ? 23.606 -4.211 20.584 1.00 69.00 92 GLU A C 1
ATOM 770 O O . GLU A 1 92 ? 23.764 -3.965 21.779 1.00 69.00 92 GLU A O 1
ATOM 775 N N . ASP A 1 93 ? 24.161 -3.483 19.609 1.00 67.00 93 ASP A N 1
ATOM 776 C CA . ASP A 1 93 ? 25.164 -2.437 19.824 1.00 67.00 93 ASP A CA 1
ATOM 777 C C . ASP A 1 93 ? 24.592 -1.004 19.812 1.00 67.00 93 ASP A C 1
ATOM 779 O O . ASP A 1 93 ? 25.248 -0.086 20.308 1.00 67.00 93 ASP A O 1
ATOM 783 N N . ASP A 1 94 ? 23.372 -0.793 19.299 1.00 65.44 94 ASP A N 1
ATOM 784 C CA . ASP A 1 94 ? 22.776 0.544 19.164 1.00 65.44 94 ASP A CA 1
ATOM 785 C C . ASP A 1 94 ? 21.694 0.795 20.222 1.00 65.44 94 ASP A C 1
ATOM 787 O O . ASP A 1 94 ? 20.738 0.035 20.360 1.00 65.44 94 ASP A O 1
ATOM 791 N N . GLN A 1 95 ? 21.802 1.925 20.931 1.00 63.12 95 GLN A N 1
ATOM 792 C CA . GLN A 1 95 ? 20.772 2.426 21.859 1.00 63.12 95 GLN A CA 1
ATOM 793 C C . GLN A 1 95 ? 19.556 3.038 21.137 1.00 63.12 95 GLN A C 1
ATOM 795 O O . GLN A 1 95 ? 18.719 3.678 21.770 1.00 63.12 95 GLN A O 1
ATOM 800 N N . GLU A 1 96 ? 19.470 2.884 19.817 1.00 74.06 96 GLU A N 1
ATOM 801 C CA . GLU A 1 96 ? 18.364 3.386 19.008 1.00 74.06 96 GLU A CA 1
ATOM 802 C C . GLU A 1 96 ? 17.093 2.543 19.205 1.00 74.06 96 GLU A C 1
ATOM 804 O O . GLU A 1 96 ? 17.139 1.358 19.547 1.00 74.06 96 GLU A O 1
ATOM 809 N N . ASP A 1 97 ? 15.930 3.137 18.924 1.00 82.31 97 ASP A N 1
ATOM 810 C CA . ASP A 1 97 ? 14.605 2.523 19.111 1.00 82.31 97 ASP A CA 1
ATOM 811 C C . ASP A 1 97 ? 14.319 1.309 18.195 1.00 82.31 97 ASP A C 1
ATOM 813 O O . ASP A 1 97 ? 13.216 0.751 18.222 1.00 82.31 97 ASP A O 1
ATOM 817 N N . GLY A 1 98 ? 15.314 0.857 17.429 1.00 88.94 98 GLY A N 1
ATOM 818 C CA . GLY A 1 98 ? 15.241 -0.220 16.449 1.00 88.94 98 GLY A CA 1
ATOM 819 C C . GLY A 1 98 ? 14.725 0.249 15.090 1.00 88.94 98 GLY A C 1
ATOM 820 O O . GLY A 1 98 ? 14.044 1.266 14.975 1.00 88.94 98 GLY A O 1
ATOM 821 N N . ILE A 1 99 ? 15.045 -0.522 14.051 1.00 93.00 99 ILE A N 1
ATOM 822 C CA . ILE A 1 99 ? 14.612 -0.255 12.674 1.00 93.00 99 ILE A CA 1
ATOM 823 C C . ILE A 1 99 ? 13.472 -1.188 12.277 1.00 93.00 99 ILE A C 1
ATOM 825 O O . ILE A 1 99 ? 13.446 -2.356 12.674 1.00 93.00 99 ILE A O 1
ATOM 829 N N . LEU A 1 100 ? 12.538 -0.696 11.462 1.00 96.31 100 LEU A N 1
ATOM 830 C CA . LEU A 1 100 ? 11.504 -1.545 10.882 1.00 96.31 100 LEU A CA 1
ATOM 831 C C . LEU A 1 100 ? 12.139 -2.472 9.840 1.00 96.31 100 LEU A C 1
ATOM 833 O O . LEU A 1 100 ? 12.905 -2.041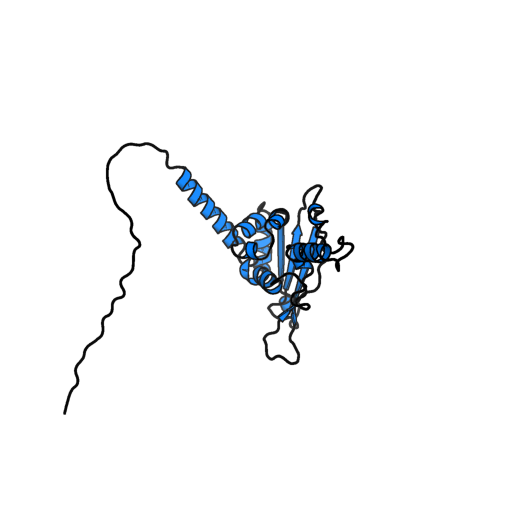 8.979 1.00 96.31 100 LEU A O 1
ATOM 837 N N . THR A 1 101 ? 11.825 -3.757 9.917 1.00 97.50 101 THR A N 1
ATOM 838 C CA . THR A 1 101 ? 12.302 -4.781 8.984 1.00 97.50 101 THR A CA 1
ATOM 839 C C . THR A 1 101 ? 11.145 -5.664 8.544 1.00 97.50 101 THR A C 1
ATOM 841 O O . THR A 1 101 ? 10.095 -5.700 9.185 1.00 97.50 101 THR A O 1
ATOM 844 N N . SER A 1 102 ? 11.315 -6.358 7.424 1.00 98.31 102 SER A N 1
ATOM 845 C CA . SER A 1 102 ? 10.288 -7.233 6.859 1.00 98.31 102 SER A CA 1
ATOM 846 C C . SER A 1 102 ? 10.913 -8.438 6.165 1.00 98.31 102 SER A C 1
ATOM 848 O O . SER A 1 102 ? 12.105 -8.446 5.858 1.00 98.31 102 SER A O 1
ATOM 850 N N . GLU A 1 103 ? 10.099 -9.443 5.864 1.00 97.38 103 GLU A N 1
ATOM 851 C CA . GLU A 1 103 ? 10.457 -10.525 4.952 1.00 97.38 103 GLU A CA 1
ATOM 852 C C . GLU A 1 103 ? 9.817 -10.301 3.571 1.00 97.38 103 GLU A C 1
ATOM 854 O O . GLU A 1 103 ? 8.758 -9.665 3.470 1.00 97.38 103 GLU A O 1
ATOM 859 N N . PRO A 1 104 ? 10.434 -10.787 2.477 1.00 98.06 104 PRO A N 1
ATOM 860 C CA . PRO A 1 104 ? 9.818 -10.726 1.158 1.00 98.06 104 PRO A CA 1
ATOM 861 C C . PRO A 1 104 ? 8.481 -11.476 1.140 1.00 98.06 104 PRO A C 1
ATOM 863 O O . PRO A 1 104 ? 8.428 -12.663 1.450 1.00 98.06 104 PRO A O 1
ATOM 866 N N . ALA A 1 105 ? 7.416 -10.795 0.725 1.00 97.75 105 ALA A N 1
ATOM 867 C CA . ALA A 1 105 ? 6.114 -11.406 0.499 1.00 97.75 105 ALA A CA 1
ATOM 868 C C . ALA A 1 105 ? 6.001 -11.856 -0.964 1.00 97.75 105 ALA A C 1
ATOM 870 O O . ALA A 1 105 ? 6.419 -11.140 -1.880 1.00 97.75 105 ALA A O 1
ATOM 871 N N . SER A 1 106 ? 5.447 -13.050 -1.183 1.00 96.69 106 SER A N 1
ATOM 872 C CA . SER A 1 106 ? 5.189 -13.556 -2.531 1.00 96.69 106 SER A CA 1
ATOM 873 C C . SER A 1 106 ? 4.005 -12.810 -3.138 1.00 96.69 106 SER A C 1
ATOM 875 O O . SER A 1 106 ? 2.905 -12.857 -2.597 1.00 96.69 106 SER A O 1
ATOM 877 N N . VAL A 1 107 ? 4.238 -12.140 -4.262 1.00 97.44 107 VAL A N 1
ATOM 878 C CA . VAL A 1 107 ? 3.220 -11.446 -5.056 1.00 97.44 107 VAL A CA 1
ATOM 879 C C . VAL A 1 107 ? 3.475 -11.746 -6.523 1.00 97.44 107 VAL A C 1
ATOM 881 O O . VAL A 1 107 ? 4.623 -11.707 -6.978 1.00 97.44 107 VAL A O 1
ATOM 884 N N . GLU A 1 108 ? 2.422 -12.047 -7.271 1.00 97.81 108 GLU A N 1
ATOM 885 C CA . GLU A 1 108 ? 2.520 -12.183 -8.718 1.00 97.81 108 GLU A CA 1
ATOM 886 C C . GLU A 1 108 ? 2.448 -10.812 -9.374 1.00 97.81 108 GLU A C 1
ATOM 888 O O . GLU A 1 108 ? 1.521 -10.040 -9.138 1.00 97.81 108 GLU A O 1
ATOM 893 N N . TRP A 1 109 ? 3.459 -10.500 -10.181 1.00 98.44 109 TRP A N 1
ATOM 894 C CA . TRP A 1 109 ? 3.573 -9.207 -10.843 1.00 98.44 109 TRP A CA 1
ATOM 895 C C . TRP A 1 109 ? 2.648 -9.157 -12.068 1.00 98.44 109 TRP A C 1
ATOM 897 O O . TRP A 1 109 ? 2.430 -10.189 -12.705 1.00 98.44 109 TRP A O 1
ATOM 907 N N . PRO A 1 110 ? 2.151 -7.970 -12.450 1.00 98.31 110 PRO A N 1
ATOM 908 C CA . PRO A 1 110 ? 1.396 -7.804 -13.684 1.00 98.31 110 PRO A CA 1
ATOM 909 C C . PRO A 1 110 ? 2.220 -8.187 -14.913 1.00 98.31 110 PRO A C 1
ATOM 911 O O . PRO A 1 110 ? 3.417 -7.891 -14.976 1.00 98.31 110 PRO A O 1
ATOM 914 N N . ARG A 1 111 ? 1.569 -8.744 -15.936 1.00 97.69 111 ARG A N 1
ATOM 915 C CA . ARG A 1 111 ? 2.210 -9.085 -17.219 1.00 97.69 111 ARG A CA 1
ATOM 916 C C . ARG A 1 111 ? 2.807 -7.864 -17.903 1.00 97.69 111 ARG A C 1
ATOM 918 O O . ARG A 1 111 ? 3.899 -7.922 -18.466 1.00 97.69 111 ARG A O 1
ATOM 925 N N . SER A 1 112 ? 2.146 -6.714 -17.792 1.00 97.69 112 SER A N 1
ATOM 926 C CA . SER A 1 112 ? 2.680 -5.435 -18.275 1.00 97.69 112 SER A CA 1
ATOM 927 C C . SER A 1 112 ? 4.039 -5.083 -17.653 1.00 97.69 112 SER A C 1
ATOM 929 O O . SER A 1 112 ? 4.799 -4.293 -18.218 1.00 97.69 112 SER A O 1
ATOM 931 N N . TYR A 1 113 ? 4.377 -5.667 -16.500 1.00 98.31 113 TYR A N 1
ATOM 932 C CA . TYR A 1 113 ? 5.646 -5.468 -15.805 1.00 98.31 113 TYR A CA 1
ATOM 933 C C . TYR A 1 113 ? 6.679 -6.565 -16.078 1.00 98.31 113 TYR A C 1
ATOM 935 O O . TYR A 1 113 ? 7.777 -6.481 -15.531 1.00 98.31 113 TYR A O 1
ATOM 943 N N . ASP A 1 114 ? 6.431 -7.517 -16.983 1.00 97.62 114 ASP A N 1
ATOM 944 C CA . ASP A 1 114 ? 7.371 -8.605 -17.298 1.00 97.62 114 ASP A CA 1
ATOM 945 C C . ASP A 1 114 ? 8.784 -8.106 -17.638 1.00 97.62 114 ASP A C 1
ATOM 947 O O . ASP A 1 114 ? 9.791 -8.688 -17.232 1.00 97.62 114 ASP A O 1
ATOM 951 N N . SER A 1 115 ? 8.877 -6.974 -18.341 1.00 97.00 115 SER A N 1
ATOM 952 C CA . SER A 1 115 ? 10.155 -6.375 -18.748 1.00 97.00 115 SER A CA 1
ATOM 953 C C . SER A 1 115 ? 10.993 -5.813 -17.590 1.00 97.00 115 SER A C 1
ATOM 955 O O . SER A 1 115 ? 12.210 -5.655 -17.738 1.00 97.00 115 SER A O 1
ATOM 957 N N . ILE A 1 116 ? 10.360 -5.505 -16.455 1.00 97.56 116 ILE A N 1
ATOM 958 C CA . ILE A 1 116 ? 10.986 -4.953 -15.243 1.00 97.56 116 ILE A CA 1
ATOM 959 C C . ILE A 1 116 ? 10.854 -5.888 -14.035 1.00 97.56 116 ILE A C 1
ATOM 961 O O . ILE A 1 116 ? 11.423 -5.595 -12.982 1.00 97.56 116 ILE A O 1
ATOM 965 N N . ASN A 1 117 ? 10.156 -7.015 -14.188 1.00 97.50 117 ASN A N 1
ATOM 966 C CA . ASN A 1 117 ? 9.992 -8.027 -13.162 1.00 97.50 117 ASN A CA 1
ATOM 967 C C . ASN A 1 117 ? 11.363 -8.648 -12.840 1.00 97.50 117 ASN A C 1
ATOM 969 O O . ASN A 1 117 ? 11.987 -9.271 -13.707 1.00 97.50 117 ASN A O 1
ATOM 973 N N . PRO A 1 118 ? 11.851 -8.519 -11.593 1.00 94.88 118 PRO A N 1
ATOM 974 C CA . PRO A 1 118 ? 13.116 -9.095 -11.174 1.00 94.88 118 PRO A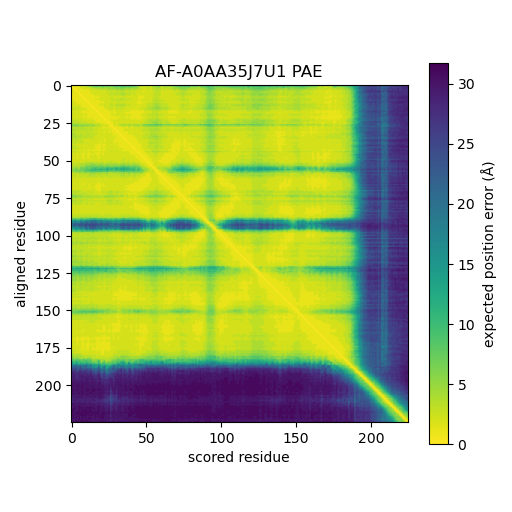 CA 1
ATOM 975 C C . PRO A 1 118 ? 13.285 -10.569 -11.513 1.00 94.88 118 PRO A C 1
ATOM 977 O O . PRO A 1 118 ? 14.410 -10.989 -11.755 1.00 94.88 118 PRO A O 1
ATOM 980 N N . ASP A 1 119 ? 12.226 -11.365 -11.500 1.00 95.62 119 ASP A N 1
ATOM 981 C CA . ASP A 1 119 ? 12.342 -12.813 -11.659 1.00 95.62 119 ASP A CA 1
ATOM 982 C C . ASP A 1 119 ? 12.383 -13.231 -13.137 1.00 95.62 119 ASP A C 1
ATOM 984 O O . ASP A 1 119 ? 12.892 -14.302 -13.457 1.00 95.62 119 ASP A O 1
ATOM 988 N N . LEU A 1 120 ? 11.987 -12.335 -14.050 1.00 96.00 120 LEU A N 1
ATOM 989 C CA . LEU A 1 120 ? 12.033 -12.544 -15.503 1.00 96.00 120 LEU A CA 1
ATOM 990 C C . LEU A 1 120 ? 13.247 -11.884 -16.185 1.00 96.00 120 LEU A C 1
ATOM 992 O O . LEU A 1 120 ? 13.588 -12.212 -17.326 1.00 96.00 120 LEU A O 1
ATOM 996 N N . ILE A 1 121 ? 13.955 -10.979 -15.498 1.00 94.31 121 ILE A N 1
ATOM 997 C CA . ILE A 1 121 ? 15.185 -10.367 -16.022 1.00 94.31 121 ILE A CA 1
ATOM 998 C C . ILE A 1 121 ? 16.314 -11.410 -16.073 1.00 94.31 121 ILE A C 1
ATOM 1000 O O . ILE A 1 121 ? 16.896 -11.765 -15.046 1.00 94.31 121 ILE A O 1
ATOM 1004 N N . LYS A 1 122 ? 16.676 -11.832 -17.294 1.00 91.25 122 LYS A N 1
ATOM 1005 C CA . LYS A 1 122 ? 17.713 -12.848 -17.570 1.00 91.25 122 LYS A CA 1
ATOM 1006 C C . LYS A 1 122 ? 19.101 -12.472 -17.041 1.00 91.25 122 LYS A C 1
ATOM 1008 O O . LYS A 1 122 ? 19.729 -13.266 -16.349 1.00 91.25 122 LYS A O 1
ATOM 1013 N N . ASP A 1 123 ? 19.585 -11.268 -17.359 1.00 91.56 123 ASP A N 1
ATOM 1014 C CA . ASP A 1 123 ? 20.908 -10.794 -16.930 1.00 91.56 123 ASP A CA 1
ATOM 1015 C C . ASP A 1 123 ? 20.811 -9.488 -16.136 1.00 91.56 123 ASP A C 1
ATOM 1017 O O . ASP A 1 123 ? 20.847 -8.388 -16.689 1.00 91.56 123 ASP A O 1
ATOM 1021 N N . LYS A 1 124 ? 20.762 -9.622 -14.808 1.00 88.62 124 LYS A N 1
ATOM 1022 C CA . LYS A 1 124 ? 20.739 -8.503 -13.851 1.00 88.62 124 LYS A CA 1
ATOM 1023 C C . LYS A 1 124 ? 22.082 -7.777 -13.711 1.00 88.62 124 LYS A C 1
ATOM 1025 O O . LYS A 1 124 ? 22.144 -6.769 -13.010 1.00 88.62 124 LYS A O 1
ATOM 1030 N N . ARG A 1 125 ? 23.174 -8.287 -14.295 1.00 89.44 125 ARG A N 1
ATOM 1031 C CA . ARG A 1 125 ? 24.516 -7.684 -14.197 1.00 89.44 125 ARG A CA 1
ATOM 1032 C C . ARG A 1 125 ? 24.813 -6.748 -15.365 1.00 89.44 125 ARG A C 1
ATOM 1034 O O . ARG A 1 125 ? 25.563 -5.786 -15.157 1.00 89.44 125 ARG A O 1
ATOM 1041 N N . SER A 1 126 ? 24.199 -6.988 -16.525 1.00 94.56 126 SER A N 1
ATOM 1042 C CA . SER A 1 126 ? 24.254 -6.084 -17.679 1.00 94.56 126 SER A CA 1
ATOM 1043 C C . SER A 1 126 ? 23.785 -4.659 -17.326 1.00 94.56 126 SER A C 1
ATOM 1045 O O . SER A 1 126 ? 22.943 -4.485 -16.437 1.00 94.56 126 SER A O 1
ATOM 1047 N N . PRO A 1 127 ? 24.287 -3.610 -18.008 1.00 95.06 127 PRO A N 1
ATOM 1048 C CA . PRO A 1 127 ? 23.819 -2.238 -17.797 1.00 95.06 127 PRO A CA 1
ATOM 1049 C C . PRO A 1 127 ? 22.303 -2.082 -17.996 1.00 95.06 127 PRO A C 1
ATOM 1051 O O . PRO A 1 127 ? 21.637 -1.422 -17.196 1.00 95.06 127 PRO A O 1
ATOM 1054 N N . GLU A 1 128 ? 21.745 -2.734 -19.019 1.00 94.94 128 GLU A N 1
ATOM 1055 C CA . GLU A 1 128 ? 20.311 -2.692 -19.312 1.00 94.94 128 GLU A CA 1
ATOM 1056 C C . GLU A 1 128 ? 19.489 -3.451 -18.263 1.00 94.94 128 GLU A C 1
ATOM 1058 O O . GLU A 1 128 ? 18.495 -2.929 -17.756 1.00 94.94 128 GLU A O 1
ATOM 1063 N N . GLY A 1 129 ? 19.924 -4.648 -17.865 1.00 94.69 129 GLY A N 1
ATOM 1064 C CA . GLY A 1 129 ? 19.244 -5.429 -16.836 1.00 94.69 129 GLY A CA 1
ATOM 1065 C C . GLY A 1 129 ? 19.288 -4.764 -15.464 1.00 94.69 129 GLY A C 1
ATOM 1066 O O . GLY A 1 129 ? 18.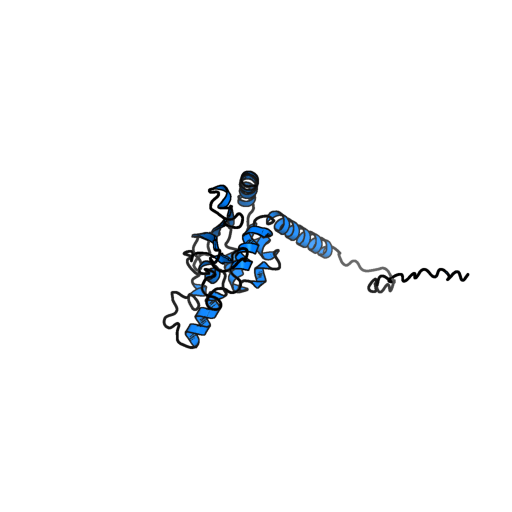280 -4.758 -14.763 1.00 94.69 129 GLY A O 1
ATOM 1067 N N . LYS A 1 130 ? 20.398 -4.100 -15.106 1.00 94.81 130 LYS A N 1
ATOM 1068 C CA . LYS A 1 130 ? 20.468 -3.248 -13.904 1.00 94.81 130 LYS A CA 1
ATOM 1069 C C . LYS A 1 130 ? 19.464 -2.100 -13.968 1.00 94.81 130 LYS A C 1
ATOM 1071 O O . LYS A 1 130 ? 18.832 -1.797 -12.957 1.00 94.81 130 LYS A O 1
ATOM 1076 N N . LYS A 1 131 ? 19.307 -1.460 -15.133 1.00 96.12 131 LYS A N 1
ATOM 1077 C CA . LYS A 1 131 ? 18.322 -0.388 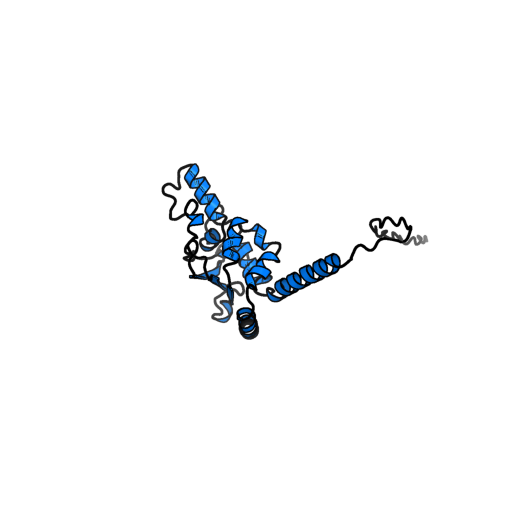-15.340 1.00 96.12 131 LYS A CA 1
ATOM 1078 C C . LYS A 1 131 ? 16.897 -0.918 -15.154 1.00 96.12 131 LYS A C 1
ATOM 1080 O O . LYS A 1 131 ? 16.162 -0.344 -14.357 1.00 96.12 131 LYS A O 1
ATOM 1085 N N . LYS A 1 132 ? 16.537 -2.025 -15.810 1.00 96.81 132 LYS A N 1
ATOM 1086 C CA . LYS A 1 132 ? 15.215 -2.673 -15.690 1.00 96.81 132 LYS A CA 1
ATOM 1087 C C . LYS A 1 132 ? 14.918 -3.132 -14.261 1.00 96.81 132 LYS A C 1
ATOM 1089 O O . LYS A 1 132 ? 13.865 -2.807 -13.726 1.00 96.81 132 LYS A O 1
ATOM 1094 N N . TYR A 1 133 ? 15.884 -3.767 -13.596 1.00 96.00 133 TYR A N 1
ATOM 1095 C CA . TYR A 1 133 ? 15.750 -4.190 -12.200 1.00 96.00 133 TYR A CA 1
ATOM 1096 C C . TYR A 1 133 ? 15.485 -2.998 -11.274 1.00 96.00 133 TYR A C 1
ATOM 1098 O O . TYR A 1 133 ? 14.555 -3.026 -10.478 1.00 96.00 133 TYR A O 1
ATOM 1106 N N . ARG A 1 134 ? 16.259 -1.911 -11.409 1.00 95.25 134 ARG A N 1
ATOM 1107 C CA . ARG A 1 134 ? 16.052 -0.684 -10.620 1.00 95.25 134 ARG A CA 1
ATOM 1108 C C . ARG A 1 134 ? 14.703 -0.025 -10.895 1.00 95.25 134 ARG A C 1
ATOM 1110 O O . ARG A 1 134 ? 14.149 0.586 -9.992 1.00 95.25 134 ARG A O 1
ATOM 1117 N N . GLN A 1 135 ? 14.192 -0.117 -12.122 1.00 96.69 135 GLN A N 1
ATOM 1118 C CA . GLN A 1 135 ? 12.853 0.370 -12.451 1.00 96.69 135 GLN A CA 1
ATOM 1119 C C . GLN A 1 135 ? 11.775 -0.464 -11.751 1.00 96.69 135 GLN A C 1
ATOM 1121 O O . GLN A 1 135 ? 10.902 0.122 -11.121 1.00 96.69 135 GLN A O 1
ATOM 1126 N N . GLY A 1 136 ? 11.878 -1.797 -11.791 1.00 97.06 136 GLY A N 1
ATOM 1127 C CA . GLY A 1 136 ? 10.961 -2.699 -11.087 1.00 97.06 136 GLY A CA 1
ATOM 1128 C C . GLY A 1 136 ? 11.006 -2.528 -9.568 1.00 97.06 136 GLY A C 1
ATOM 1129 O O . GLY A 1 136 ? 9.965 -2.481 -8.923 1.00 97.06 136 GLY A O 1
ATOM 1130 N N . MET A 1 137 ? 12.193 -2.332 -8.987 1.00 96.81 137 MET A N 1
ATOM 1131 C CA . MET A 1 137 ? 12.355 -2.091 -7.545 1.00 96.81 137 MET A CA 1
ATOM 1132 C C . MET A 1 137 ? 11.769 -0.773 -7.043 1.00 96.81 137 MET A C 1
ATOM 1134 O O . MET A 1 137 ? 11.688 -0.604 -5.838 1.00 96.81 137 MET A O 1
ATOM 1138 N N . LYS A 1 138 ? 11.349 0.140 -7.922 1.00 97.50 138 LYS A N 1
ATOM 1139 C CA . LYS A 1 138 ? 10.632 1.367 -7.541 1.00 97.50 138 LYS A CA 1
ATOM 1140 C C . LYS A 1 138 ? 9.112 1.246 -7.685 1.00 97.50 138 LYS A C 1
ATOM 1142 O O . LYS A 1 138 ? 8.425 2.244 -7.534 1.00 97.50 138 LYS A O 1
ATOM 1147 N N . THR A 1 139 ? 8.606 0.067 -8.044 1.00 98.38 139 THR A N 1
ATOM 1148 C CA . THR A 1 139 ? 7.161 -0.188 -8.110 1.00 98.38 139 THR A CA 1
ATOM 1149 C C . THR A 1 139 ? 6.630 -0.669 -6.763 1.00 98.38 139 THR A C 1
ATOM 1151 O O . THR A 1 139 ? 7.401 -1.225 -5.974 1.00 98.38 139 THR A O 1
ATOM 1154 N N . ILE A 1 140 ? 5.318 -0.568 -6.534 1.00 98.19 140 ILE A N 1
ATOM 1155 C CA . ILE A 1 140 ? 4.660 -1.175 -5.359 1.00 98.19 140 ILE A CA 1
ATOM 1156 C C . ILE A 1 140 ? 4.947 -2.686 -5.233 1.00 98.19 140 ILE A C 1
ATOM 1158 O O . ILE A 1 140 ? 5.141 -3.207 -4.137 1.00 98.19 140 ILE A O 1
ATOM 1162 N N . PHE A 1 141 ? 5.107 -3.402 -6.350 1.00 98.38 141 PHE A N 1
ATOM 1163 C CA . PHE A 1 141 ? 5.494 -4.820 -6.346 1.00 98.38 141 PHE A CA 1
ATOM 1164 C C . PHE A 1 141 ? 6.928 -5.047 -5.854 1.00 98.38 141 PHE A C 1
ATOM 1166 O O . PHE A 1 141 ? 7.241 -6.069 -5.239 1.00 98.38 141 PHE A O 1
ATOM 1173 N N . GLY A 1 142 ? 7.810 -4.073 -6.080 1.00 98.19 142 GLY A N 1
ATOM 1174 C CA . GLY A 1 142 ? 9.149 -4.058 -5.504 1.00 98.19 142 GLY A CA 1
ATOM 1175 C C . GLY A 1 142 ? 9.138 -3.883 -3.988 1.00 98.19 142 GLY A C 1
ATOM 1176 O O . GLY A 1 142 ? 9.953 -4.512 -3.309 1.00 98.19 142 GLY A O 1
ATOM 1177 N N . TRP A 1 143 ? 8.192 -3.106 -3.452 1.00 98.62 143 TRP A N 1
ATOM 1178 C CA . TRP A 1 143 ? 8.023 -2.921 -2.009 1.00 98.62 143 TRP A CA 1
ATOM 1179 C C . TRP A 1 143 ? 7.666 -4.225 -1.287 1.00 98.62 143 TRP A C 1
ATOM 1181 O O . TRP A 1 143 ? 8.213 -4.498 -0.220 1.00 98.62 143 TRP A O 1
ATOM 1191 N N . PHE A 1 144 ? 6.882 -5.121 -1.898 1.00 98.50 144 PHE A N 1
ATOM 1192 C CA . PHE A 1 144 ? 6.621 -6.437 -1.297 1.00 98.50 144 PHE A CA 1
ATOM 1193 C C . PHE A 1 144 ? 7.894 -7.267 -1.059 1.00 98.50 144 PHE A C 1
ATOM 1195 O O . PHE A 1 144 ? 7.933 -8.084 -0.136 1.00 98.50 144 PHE A O 1
ATOM 1202 N N . ARG A 1 145 ? 8.975 -7.008 -1.810 1.00 98.06 145 ARG A N 1
ATOM 1203 C CA . ARG A 1 145 ? 10.288 -7.658 -1.632 1.00 98.06 145 ARG A CA 1
ATOM 1204 C C . ARG A 1 145 ? 11.229 -6.921 -0.679 1.00 98.06 145 ARG A C 1
ATOM 1206 O O . ARG A 1 145 ? 12.299 -7.448 -0.386 1.00 98.06 145 ARG A O 1
ATOM 1213 N N . TRP A 1 146 ? 10.873 -5.716 -0.242 1.00 98.50 146 TRP A N 1
ATOM 1214 C CA . TRP A 1 146 ? 11.679 -4.919 0.679 1.00 98.50 146 TRP A CA 1
ATOM 1215 C C . TRP A 1 146 ? 11.839 -5.636 2.020 1.00 98.50 146 TRP A C 1
ATOM 1217 O O . TRP A 1 146 ? 10.875 -6.229 2.516 1.00 98.50 146 TRP A O 1
ATOM 1227 N N . THR A 1 147 ? 13.040 -5.576 2.603 1.00 97.88 147 THR A N 1
ATOM 1228 C CA . THR A 1 147 ? 13.314 -6.178 3.916 1.00 97.88 147 THR A CA 1
ATOM 1229 C C . THR A 1 147 ? 13.905 -5.193 4.918 1.00 97.88 147 THR A C 1
ATOM 1231 O O . THR A 1 147 ? 13.913 -5.490 6.110 1.00 97.88 147 THR A O 1
ATOM 1234 N N . GLY A 1 148 ? 14.451 -4.063 4.455 1.00 95.12 148 GLY A N 1
ATOM 1235 C CA . GLY A 1 148 ? 15.152 -3.092 5.302 1.00 95.12 148 GLY A CA 1
ATOM 1236 C C . GLY A 1 148 ? 16.580 -3.513 5.659 1.00 95.12 148 GLY A C 1
ATOM 1237 O O . GLY A 1 148 ? 17.275 -2.810 6.381 1.00 95.12 148 GLY A O 1
ATOM 1238 N N . LEU A 1 149 ? 17.055 -4.649 5.130 1.00 94.25 149 LEU A N 1
ATOM 1239 C CA . LEU A 1 149 ? 18.362 -5.231 5.476 1.00 94.25 149 LEU A CA 1
ATOM 1240 C C . LEU A 1 149 ? 19.417 -5.020 4.385 1.00 94.25 149 LEU A C 1
ATOM 1242 O O . LEU A 1 149 ? 20.588 -5.348 4.581 1.00 94.25 149 LEU A O 1
ATOM 1246 N N . LYS A 1 150 ? 19.029 -4.499 3.213 1.00 94.06 150 LYS A N 1
ATOM 1247 C CA . LYS A 1 150 ? 19.955 -4.236 2.098 1.00 94.06 150 LYS A CA 1
ATOM 1248 C C . LYS A 1 150 ? 19.826 -2.784 1.617 1.00 94.06 150 LYS A C 1
ATOM 1250 O O . LYS A 1 150 ? 19.295 -2.547 0.524 1.00 94.06 150 LYS A O 1
ATOM 1255 N N . PRO A 1 151 ? 20.358 -1.810 2.384 1.00 90.38 151 PRO A N 1
ATOM 1256 C CA . PRO A 1 151 ? 20.285 -0.394 2.036 1.00 90.38 151 PRO A CA 1
ATOM 1257 C C . PRO A 1 151 ? 20.775 -0.106 0.609 1.00 90.38 151 PRO A C 1
ATOM 1259 O O . PRO A 1 151 ? 21.800 -0.626 0.157 1.00 90.38 151 PRO A O 1
ATOM 1262 N N . GLY A 1 152 ? 20.007 0.696 -0.133 1.00 90.94 152 GLY A N 1
ATOM 1263 C CA . GLY A 1 152 ? 20.321 1.109 -1.507 1.00 90.94 152 GLY A CA 1
ATOM 1264 C C . GLY A 1 152 ? 20.156 0.032 -2.593 1.00 90.94 152 GLY A C 1
ATOM 1265 O O . GLY A 1 152 ? 20.419 0.312 -3.766 1.00 90.94 152 GLY A O 1
ATOM 1266 N N . LYS A 1 153 ? 19.735 -1.193 -2.244 1.00 92.69 153 LYS A N 1
ATOM 1267 C CA . LYS A 1 153 ? 19.514 -2.302 -3.200 1.00 92.69 153 LYS A CA 1
ATOM 1268 C C . LYS A 1 153 ? 18.056 -2.766 -3.287 1.00 92.69 153 LYS A C 1
ATOM 1270 O O . LYS A 1 153 ? 17.760 -3.662 -4.079 1.00 92.69 153 LYS A O 1
ATOM 1275 N N . GLU A 1 154 ? 17.181 -2.164 -2.493 1.00 96.38 154 GLU A N 1
ATOM 1276 C CA . GLU A 1 154 ? 15.765 -2.511 -2.347 1.00 96.38 154 GLU A CA 1
ATOM 1277 C C . GLU A 1 154 ? 14.873 -1.333 -2.754 1.00 96.38 154 GLU A C 1
ATOM 1279 O O . GLU A 1 154 ? 15.361 -0.316 -3.259 1.00 96.38 154 GLU A O 1
ATOM 1284 N N . PHE A 1 155 ? 13.564 -1.490 -2.556 1.00 97.94 155 PHE A N 1
ATOM 1285 C CA . PHE A 1 155 ? 12.603 -0.406 -2.703 1.00 97.94 155 PHE A CA 1
ATOM 1286 C C . PHE A 1 155 ? 13.001 0.794 -1.820 1.00 97.94 155 PHE A C 1
ATOM 1288 O O . PHE A 1 155 ? 13.285 0.599 -0.634 1.00 97.94 155 PHE A O 1
ATOM 1295 N N . PRO A 1 156 ? 13.078 2.019 -2.369 1.00 97.50 156 PRO A N 1
ATOM 1296 C CA . PRO A 1 156 ? 13.433 3.201 -1.584 1.00 97.50 156 PRO A CA 1
ATOM 1297 C C . PRO A 1 156 ? 12.390 3.496 -0.498 1.00 97.50 156 PRO A C 1
ATOM 1299 O O . PRO A 1 156 ? 11.206 3.517 -0.801 1.00 97.50 156 PRO A O 1
ATOM 1302 N N . HIS A 1 157 ? 12.827 3.767 0.736 1.00 96.94 157 HIS A N 1
ATOM 1303 C CA . HIS A 1 157 ? 11.948 4.179 1.847 1.00 96.94 157 HIS A CA 1
ATOM 1304 C C . HIS A 1 157 ? 10.784 3.207 2.126 1.00 96.94 157 HIS A C 1
ATOM 1306 O O . HIS A 1 157 ? 9.657 3.616 2.403 1.00 96.94 157 HIS A O 1
ATOM 1312 N N . GLY A 1 158 ? 11.037 1.897 2.008 1.00 97.69 158 GLY A N 1
ATOM 1313 C CA . GLY A 1 158 ? 10.006 0.878 2.228 1.00 97.69 158 GLY A CA 1
ATOM 1314 C C . GLY A 1 158 ? 9.503 0.800 3.671 1.00 97.69 158 GLY A C 1
ATOM 1315 O O . GLY A 1 158 ? 8.355 0.421 3.887 1.00 97.69 158 GLY A O 1
ATOM 1316 N N . ASP A 1 159 ? 10.331 1.206 4.627 1.00 97.62 159 ASP A N 1
ATOM 1317 C CA . ASP A 1 159 ? 9.994 1.445 6.027 1.00 97.62 159 ASP A CA 1
ATOM 1318 C C . ASP A 1 159 ? 8.998 2.598 6.173 1.00 97.62 159 ASP A C 1
ATOM 1320 O O . ASP A 1 159 ? 7.954 2.422 6.791 1.00 97.62 159 ASP A O 1
ATOM 1324 N N . SER A 1 160 ? 9.264 3.741 5.536 1.00 98.00 160 SER A N 1
ATOM 1325 C CA . SER A 1 160 ? 8.371 4.903 5.599 1.00 98.00 160 SER A CA 1
ATOM 1326 C C . SER A 1 160 ? 7.014 4.617 4.951 1.00 98.00 160 SER A C 1
ATOM 1328 O O . SER A 1 160 ? 5.988 4.989 5.510 1.00 98.00 160 SER A O 1
ATOM 1330 N N . LEU A 1 161 ? 6.980 3.891 3.823 1.00 98.44 161 LEU A N 1
ATOM 1331 C CA . LEU A 1 161 ? 5.716 3.446 3.220 1.00 98.44 161 LEU A CA 1
ATOM 1332 C C . LEU A 1 161 ? 4.953 2.475 4.139 1.00 98.44 161 LEU A C 1
ATOM 1334 O O . LEU A 1 161 ? 3.729 2.528 4.211 1.00 98.44 161 LEU A O 1
ATOM 1338 N N . ALA A 1 162 ? 5.656 1.599 4.861 1.00 98.44 162 ALA A N 1
ATOM 1339 C CA . ALA A 1 162 ? 5.028 0.694 5.818 1.00 98.44 162 ALA A CA 1
ATOM 1340 C C . ALA A 1 162 ? 4.418 1.454 7.007 1.00 98.44 162 ALA A C 1
ATOM 1342 O O . ALA A 1 162 ? 3.252 1.226 7.327 1.00 98.44 162 ALA A O 1
ATOM 1343 N N . SER A 1 163 ? 5.157 2.401 7.595 1.00 97.94 163 SER A N 1
ATOM 1344 C CA . SER A 1 163 ? 4.628 3.296 8.631 1.00 97.94 163 SER A CA 1
ATOM 1345 C C . SER A 1 163 ? 3.434 4.102 8.128 1.00 97.94 163 SER A C 1
ATOM 1347 O O . SER A 1 163 ? 2.425 4.175 8.823 1.00 97.94 163 SER A O 1
ATOM 1349 N N . LEU A 1 164 ? 3.485 4.612 6.891 1.00 98.31 164 LEU A N 1
ATOM 1350 C CA . LEU A 1 164 ? 2.370 5.341 6.284 1.00 98.31 164 LEU A CA 1
ATOM 1351 C C . LEU A 1 164 ? 1.083 4.506 6.275 1.00 98.31 164 LEU A C 1
ATOM 1353 O O . LEU A 1 164 ? 0.006 5.008 6.589 1.00 98.31 164 LEU A O 1
ATOM 1357 N N . PHE A 1 165 ? 1.191 3.210 5.977 1.00 98.50 165 PHE A N 1
ATOM 1358 C CA . PHE A 1 165 ? 0.052 2.303 6.054 1.00 98.50 165 PHE A CA 1
ATOM 1359 C C . PHE A 1 165 ? -0.480 2.124 7.476 1.00 98.50 165 PHE A C 1
ATOM 1361 O O . PHE A 1 165 ? -1.690 2.222 7.685 1.00 98.50 165 PHE A O 1
ATOM 1368 N N . SER A 1 166 ? 0.392 1.838 8.444 1.00 97.94 166 SER A N 1
ATOM 1369 C CA . SER A 1 166 ? -0.028 1.510 9.811 1.00 97.94 166 SER A CA 1
ATOM 1370 C C . SER A 1 166 ? -0.455 2.717 10.645 1.00 97.94 166 SER A C 1
ATOM 1372 O O . SER A 1 166 ? -1.238 2.547 11.580 1.00 97.94 166 SER A O 1
ATOM 1374 N N . GLU A 1 167 ? 0.065 3.904 10.337 1.00 97.50 167 GLU A N 1
ATOM 1375 C CA . GLU A 1 167 ? -0.087 5.118 11.148 1.00 97.50 167 GLU A CA 1
ATOM 1376 C C . GLU A 1 167 ? -1.069 6.119 10.528 1.00 97.50 167 GLU A C 1
ATOM 1378 O O . GLU A 1 167 ? -1.779 6.793 11.273 1.00 97.50 167 GLU A O 1
ATOM 1383 N N . GLU A 1 168 ? -1.175 6.173 9.194 1.00 97.44 168 GLU A N 1
ATOM 1384 C CA . GLU A 1 168 ? -1.998 7.169 8.496 1.00 97.44 168 GLU A CA 1
ATOM 1385 C C . GLU A 1 168 ? -3.106 6.535 7.646 1.00 97.44 168 GLU A C 1
ATOM 1387 O O . GLU A 1 168 ? -4.288 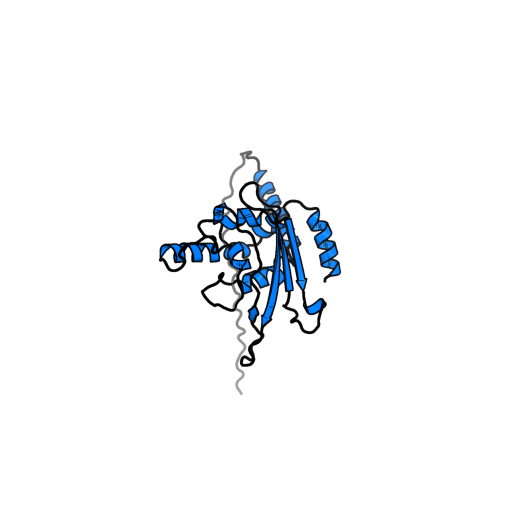6.671 7.973 1.00 97.44 168 GLU A O 1
ATOM 1392 N N . ILE A 1 169 ? -2.748 5.798 6.588 1.00 97.81 169 ILE A N 1
ATOM 1393 C CA . ILE A 1 169 ? -3.705 5.311 5.581 1.00 97.81 169 ILE A CA 1
ATOM 1394 C C . ILE A 1 169 ? -4.750 4.396 6.216 1.00 97.81 169 ILE A C 1
ATOM 1396 O O . ILE A 1 169 ? -5.945 4.646 6.078 1.00 97.81 169 ILE A O 1
ATOM 1400 N N . TYR A 1 170 ? -4.342 3.336 6.922 1.00 98.44 170 TYR A N 1
ATOM 1401 C CA . TYR A 1 170 ? -5.315 2.405 7.491 1.00 98.44 170 TYR A CA 1
ATOM 1402 C C . TYR A 1 170 ? -6.111 3.022 8.648 1.00 98.44 170 TYR A C 1
ATOM 1404 O O . TYR A 1 170 ? -7.337 2.889 8.630 1.00 98.44 170 TYR A O 1
ATOM 1412 N N . PRO A 1 171 ? -5.512 3.719 9.636 1.00 98.12 171 PRO A N 1
ATOM 1413 C CA . PRO A 1 171 ? -6.280 4.336 10.719 1.00 98.12 171 PRO A CA 1
ATOM 1414 C C . PRO A 1 171 ? -7.258 5.417 10.245 1.00 98.12 171 PRO A C 1
ATOM 1416 O O . PRO A 1 171 ? -8.392 5.454 10.732 1.00 98.12 171 PRO A O 1
ATOM 1419 N N . PHE A 1 172 ? -6.857 6.247 9.276 1.00 97.69 172 PHE A N 1
ATOM 1420 C CA . PHE A 1 172 ? -7.610 7.427 8.841 1.00 97.69 172 PHE A CA 1
ATOM 1421 C C . PHE A 1 172 ? -8.241 7.299 7.449 1.00 97.69 172 PHE A C 1
ATOM 1423 O O . PHE A 1 172 ? -8.729 8.290 6.921 1.00 97.69 172 PHE A O 1
ATOM 1430 N N . CYS A 1 173 ? -8.320 6.098 6.871 1.00 97.94 173 CYS A N 1
ATOM 1431 C CA . CYS A 1 173 ? -8.935 5.865 5.555 1.00 97.94 173 CYS A CA 1
ATOM 1432 C C . CYS A 1 173 ? -10.315 6.525 5.384 1.00 97.94 173 CYS A C 1
ATOM 1434 O O . CYS A 1 173 ? -10.572 7.159 4.369 1.00 97.94 173 CYS A O 1
ATOM 1436 N N . VAL A 1 174 ? -11.183 6.461 6.399 1.00 97.69 174 VAL A N 1
ATOM 1437 C CA . VAL A 1 174 ? -12.515 7.092 6.346 1.00 97.69 174 VAL A CA 1
ATOM 1438 C C . VAL A 1 174 ? -12.420 8.615 6.227 1.00 97.69 174 VAL A C 1
ATOM 1440 O O . VAL A 1 174 ? -13.218 9.208 5.511 1.00 97.69 174 VAL A O 1
ATOM 1443 N N . LYS A 1 175 ? -11.433 9.248 6.877 1.00 97.62 175 LYS A N 1
ATOM 1444 C CA . LYS A 1 175 ? -11.194 10.693 6.761 1.00 97.62 175 LYS A CA 1
ATOM 1445 C C . LYS A 1 175 ? -10.860 11.052 5.311 1.00 97.62 175 LYS A C 1
ATOM 1447 O O . LYS A 1 175 ? -11.553 11.887 4.741 1.00 97.62 175 LYS A O 1
ATOM 1452 N N . TYR A 1 176 ? -9.881 10.373 4.712 1.00 97.56 176 TYR A N 1
ATOM 1453 C CA . TYR A 1 176 ? -9.485 10.615 3.320 1.00 97.56 176 TYR A CA 1
ATOM 1454 C C . TYR A 1 176 ? -10.632 10.361 2.338 1.00 97.56 176 TYR A C 1
ATOM 1456 O O . TYR A 1 176 ? -10.840 11.141 1.417 1.00 97.56 176 TYR A O 1
ATOM 1464 N N . TYR A 1 177 ? -11.432 9.317 2.566 1.00 96.94 177 TYR A N 1
ATOM 1465 C CA . TYR A 1 177 ? -12.624 9.074 1.758 1.00 96.94 177 TYR A CA 1
ATOM 1466 C C . TYR A 1 177 ? -13.618 10.243 1.846 1.00 96.94 177 TYR A C 1
ATOM 1468 O O . TYR A 1 177 ? -14.109 10.709 0.825 1.00 96.94 177 TYR A O 1
ATOM 1476 N N . THR A 1 178 ? -13.900 10.749 3.053 1.00 95.31 178 THR A N 1
ATOM 1477 C CA . THR A 1 178 ? -14.825 11.883 3.226 1.00 95.31 178 THR A CA 1
ATOM 1478 C C . THR A 1 178 ? -14.282 13.206 2.694 1.00 95.31 178 THR A C 1
ATOM 1480 O O . THR A 1 178 ? -15.072 14.026 2.246 1.00 95.31 178 THR A O 1
ATOM 1483 N N . GLU A 1 179 ? -12.965 13.423 2.739 1.00 94.75 179 GLU A N 1
ATOM 1484 C CA . GLU A 1 179 ? -12.319 14.593 2.129 1.00 94.75 179 GLU A CA 1
ATOM 1485 C C . GLU A 1 179 ? -12.506 14.573 0.613 1.00 94.75 179 GLU A C 1
ATOM 1487 O O . GLU A 1 179 ? -13.000 15.546 0.063 1.00 94.75 179 GLU A O 1
ATOM 1492 N N . ALA A 1 180 ? -12.274 13.426 -0.033 1.00 94.19 180 ALA A N 1
ATOM 1493 C CA . ALA A 1 180 ? -12.484 13.287 -1.472 1.00 94.19 180 ALA A CA 1
ATOM 1494 C C . ALA A 1 180 ? -13.935 13.564 -1.907 1.00 94.19 180 ALA A C 1
ATOM 1496 O O . ALA A 1 180 ? -14.159 14.081 -2.993 1.00 94.19 180 ALA A O 1
ATOM 1497 N N . GLN A 1 181 ? -14.933 13.223 -1.083 1.00 91.38 181 GLN A N 1
ATOM 1498 C CA . GLN A 1 181 ? -16.329 13.558 -1.397 1.00 91.38 181 GLN A CA 1
ATOM 1499 C C . GLN A 1 181 ? -16.598 15.065 -1.300 1.00 91.38 181 GLN A C 1
ATOM 1501 O O . GLN A 1 181 ? -17.323 15.597 -2.128 1.00 91.38 181 GLN A O 1
ATOM 1506 N N . ARG A 1 182 ? -15.997 15.755 -0.323 1.00 90.00 182 ARG A N 1
ATOM 1507 C CA . ARG A 1 182 ? -16.153 17.210 -0.165 1.00 90.00 182 ARG A CA 1
ATOM 1508 C C . ARG A 1 182 ? -15.476 17.978 -1.283 1.00 90.00 182 ARG A C 1
ATOM 1510 O O . ARG A 1 182 ? -16.086 18.884 -1.824 1.00 90.00 182 ARG A O 1
ATOM 1517 N N . ASP A 1 183 ? -14.262 17.577 -1.647 1.00 88.75 183 ASP A N 1
ATOM 1518 C CA . ASP A 1 183 ? -13.519 18.225 -2.728 1.00 88.75 183 ASP A CA 1
ATOM 1519 C C . ASP A 1 183 ? -14.312 18.140 -4.049 1.00 88.75 183 ASP A C 1
ATOM 1521 O O . ASP A 1 183 ? -14.401 19.118 -4.783 1.00 88.75 183 ASP A O 1
ATOM 1525 N N . LEU A 1 184 ? -14.979 17.006 -4.310 1.00 84.81 184 LEU A N 1
ATOM 1526 C CA . LEU A 1 184 ? -15.887 16.860 -5.453 1.00 84.81 184 LEU A CA 1
ATOM 1527 C C . LEU A 1 184 ? -17.163 17.709 -5.319 1.00 84.81 184 LEU A C 1
ATOM 1529 O O . LEU A 1 184 ? -17.582 18.318 -6.297 1.00 84.81 184 LEU A O 1
ATOM 1533 N N . GLU A 1 185 ? -17.785 17.758 -4.137 1.00 80.44 185 GLU A N 1
ATOM 1534 C CA . GLU A 1 185 ? -18.982 18.580 -3.884 1.00 80.44 185 GLU A CA 1
ATOM 1535 C C . GLU A 1 185 ? -18.702 20.085 -4.055 1.00 80.44 185 GLU A C 1
ATOM 1537 O O . GLU A 1 185 ? -19.520 20.803 -4.638 1.00 80.44 185 GLU A O 1
ATOM 1542 N N . ASP A 1 186 ? -17.545 20.558 -3.584 1.00 82.44 186 ASP A N 1
ATOM 1543 C CA . ASP A 1 186 ? -17.111 21.951 -3.708 1.00 82.44 186 ASP A CA 1
ATOM 1544 C C . ASP A 1 186 ? -16.833 22.309 -5.184 1.00 82.44 186 ASP A C 1
ATOM 1546 O O . ASP A 1 186 ? -17.290 23.350 -5.663 1.00 82.44 186 ASP A O 1
ATOM 1550 N N . GLU A 1 187 ? -16.185 21.417 -5.948 1.00 73.94 187 GLU A N 1
ATOM 1551 C CA . GLU A 1 187 ? -15.987 21.583 -7.400 1.00 73.94 187 GLU A CA 1
ATOM 1552 C C . GLU A 1 187 ? -17.314 21.543 -8.190 1.00 73.94 187 GLU A C 1
ATOM 1554 O O . GLU A 1 187 ? -17.521 22.323 -9.127 1.00 73.94 187 GLU A O 1
ATOM 1559 N N . GLU A 1 188 ? -18.255 20.668 -7.815 1.00 60.03 188 GLU A N 1
ATOM 1560 C CA . GLU A 1 188 ? -19.580 20.597 -8.444 1.00 60.03 188 GLU A CA 1
ATOM 1561 C C . GLU A 1 188 ? -20.399 21.876 -8.196 1.00 60.03 188 GLU A C 1
ATOM 1563 O O . GLU A 1 188 ? -21.089 22.346 -9.111 1.00 60.03 188 GLU A O 1
ATOM 1568 N N . GLY A 1 189 ? -20.274 22.487 -7.012 1.00 52.88 189 GLY A N 1
ATOM 1569 C CA . GLY A 1 189 ? -20.908 23.761 -6.654 1.00 52.88 189 GLY A CA 1
ATOM 1570 C C . GLY A 1 189 ? -20.409 24.967 -7.461 1.00 52.88 189 GLY A C 1
ATOM 1571 O O . GLY A 1 189 ? -21.184 25.893 -7.715 1.00 52.88 189 GLY A O 1
ATOM 1572 N N . GLU A 1 190 ? -19.159 24.943 -7.930 1.00 53.28 190 GLU A N 1
ATOM 1573 C CA . GLU A 1 190 ? -18.595 25.981 -8.807 1.00 53.28 190 GLU A CA 1
ATOM 1574 C C . GLU A 1 190 ? -18.995 25.797 -10.282 1.00 53.28 190 GLU A C 1
ATOM 1576 O O . GLU A 1 190 ? -19.117 26.772 -11.027 1.00 53.28 190 GLU A O 1
ATOM 1581 N N . SER A 1 191 ? -19.294 24.564 -10.707 1.00 48.34 191 SER A N 1
ATOM 1582 C CA . SER A 1 191 ? -19.708 24.253 -12.088 1.00 48.34 191 SER A CA 1
ATOM 1583 C C . SER A 1 191 ? -21.150 24.676 -12.438 1.00 48.34 191 SER A C 1
ATOM 1585 O O . SER A 1 191 ? -21.558 24.603 -13.600 1.00 48.34 191 SER A O 1
ATOM 1587 N N . GLY A 1 192 ? -21.921 25.133 -11.441 1.00 46.31 192 GLY A N 1
ATOM 1588 C CA . GLY A 1 192 ? -23.336 25.509 -11.549 1.00 46.31 192 GLY A CA 1
ATOM 1589 C C . GLY A 1 192 ? -23.632 27.009 -11.648 1.00 46.31 192 GLY A C 1
ATOM 1590 O O . GLY A 1 192 ? -24.806 27.377 -11.741 1.00 46.31 192 GLY A O 1
ATOM 1591 N N . LEU A 1 193 ? -22.623 27.888 -11.651 1.00 44.28 193 LEU A N 1
ATOM 1592 C CA . LEU A 1 193 ? -22.835 29.314 -11.924 1.00 44.28 193 LEU A CA 1
ATOM 1593 C C . LEU A 1 193 ? -23.008 29.519 -13.432 1.00 44.28 193 LEU A C 1
ATOM 1595 O O . LEU A 1 193 ? -22.076 29.823 -14.175 1.00 44.28 193 LEU A O 1
ATOM 1599 N N . SER A 1 194 ? -24.243 29.302 -13.878 1.00 42.09 194 SER A N 1
ATOM 1600 C CA . SER A 1 194 ? -24.739 29.714 -15.183 1.00 42.09 194 SER A CA 1
ATOM 1601 C C . SER A 1 194 ? -24.355 31.164 -15.454 1.00 42.09 194 SER A C 1
ATOM 1603 O O . SER A 1 194 ? -24.724 32.069 -14.706 1.00 42.09 194 SER A O 1
ATOM 1605 N N . ALA A 1 195 ? -23.634 31.352 -16.554 1.00 50.53 195 ALA A N 1
ATOM 1606 C CA . ALA A 1 195 ? -23.459 32.626 -17.218 1.00 50.53 195 ALA A CA 1
ATOM 1607 C C . ALA A 1 195 ? -24.832 33.191 -17.624 1.00 50.53 195 ALA A C 1
ATOM 1609 O O . ALA A 1 195 ? -25.332 32.880 -18.701 1.00 50.53 195 ALA A O 1
ATOM 1610 N N . ASP A 1 196 ? -25.416 34.013 -16.759 1.00 40.28 196 ASP A N 1
ATOM 1611 C CA . ASP A 1 196 ? -26.327 35.083 -17.154 1.00 40.28 196 ASP A CA 1
ATOM 1612 C C . ASP A 1 196 ? -25.666 36.408 -16.754 1.00 40.28 196 ASP A C 1
ATOM 1614 O O . ASP A 1 196 ? -25.719 36.875 -15.617 1.00 40.28 196 ASP A O 1
ATOM 1618 N N . ASP A 1 197 ? -24.943 36.921 -17.743 1.00 47.38 197 ASP A N 1
ATOM 1619 C CA . ASP A 1 197 ? -24.537 38.305 -17.952 1.00 47.38 197 ASP A CA 1
ATOM 1620 C C . ASP A 1 197 ? -25.718 39.268 -17.718 1.00 47.38 197 ASP A C 1
ATOM 1622 O O . ASP A 1 197 ? -26.781 39.082 -18.311 1.00 47.38 197 ASP A O 1
ATOM 1626 N N . ASP A 1 198 ? -25.557 40.248 -16.820 1.00 45.53 198 ASP A N 1
ATOM 1627 C CA . ASP A 1 198 ? -25.547 41.690 -17.150 1.00 45.53 198 ASP A CA 1
ATOM 1628 C C . ASP A 1 198 ? -25.739 42.540 -15.867 1.00 45.53 198 ASP A C 1
ATOM 1630 O O . ASP A 1 198 ? -26.792 42.489 -15.222 1.00 45.53 198 ASP A O 1
ATOM 1634 N N . GLY A 1 199 ? -24.726 43.329 -15.472 1.00 40.12 199 GLY A N 1
ATOM 1635 C CA . GLY A 1 199 ? -24.860 44.278 -14.354 1.00 40.12 199 GLY A CA 1
ATOM 1636 C C . GLY A 1 199 ? -23.568 44.778 -13.694 1.00 40.12 199 GLY A C 1
ATOM 1637 O O . GLY A 1 199 ? -23.304 44.417 -12.555 1.00 40.12 199 GLY A O 1
ATOM 1638 N N . GLU A 1 200 ? -22.818 45.608 -14.426 1.00 45.31 200 GLU A N 1
ATOM 1639 C CA . GLU A 1 200 ? -21.978 46.755 -14.000 1.00 45.31 200 GLU A CA 1
ATOM 1640 C C . GLU A 1 200 ? -21.125 46.705 -12.698 1.00 45.31 200 GLU A C 1
ATOM 1642 O O . GLU A 1 200 ? -21.638 46.650 -11.586 1.00 45.31 200 GLU A O 1
ATOM 1647 N N . ASP A 1 201 ? -19.810 46.902 -12.901 1.00 44.47 201 ASP A N 1
ATOM 1648 C CA . ASP A 1 201 ? -18.810 47.595 -12.061 1.00 44.47 201 ASP A CA 1
ATOM 1649 C C . ASP A 1 201 ? -18.673 47.267 -10.555 1.00 44.47 201 ASP A C 1
ATOM 1651 O O . ASP A 1 201 ? -19.404 47.803 -9.727 1.00 44.47 201 ASP A O 1
ATOM 1655 N N . ASP A 1 202 ? -17.577 46.582 -10.180 1.00 40.81 202 ASP A N 1
ATOM 1656 C CA . ASP A 1 202 ? -16.685 47.065 -9.101 1.00 40.81 202 ASP A CA 1
ATOM 1657 C C . ASP A 1 202 ? -15.280 46.424 -9.195 1.00 40.81 202 ASP A C 1
ATOM 1659 O O . ASP A 1 202 ? -15.103 45.216 -9.013 1.00 40.81 202 ASP A O 1
ATOM 1663 N N . GLU A 1 203 ? -14.253 47.230 -9.490 1.00 46.34 203 GLU A N 1
ATOM 1664 C CA . GLU A 1 203 ? -12.848 46.815 -9.387 1.00 46.34 203 GLU A CA 1
ATOM 1665 C C . GLU A 1 203 ? -12.446 46.687 -7.908 1.00 46.34 203 GLU A C 1
ATOM 1667 O O . GLU A 1 203 ? -12.038 47.651 -7.259 1.00 46.34 203 GLU A O 1
ATOM 1672 N N . GLY A 1 204 ? -12.493 45.463 -7.385 1.00 38.16 204 GLY A N 1
ATOM 1673 C CA . GLY A 1 204 ? -11.975 45.113 -6.064 1.00 38.16 204 GLY A CA 1
ATOM 1674 C C . GLY A 1 204 ? -10.902 44.034 -6.148 1.00 38.16 204 GLY A C 1
ATOM 1675 O O . GLY A 1 204 ? -11.173 42.869 -5.879 1.00 38.16 204 GLY A O 1
ATOM 1676 N N . SER A 1 205 ? -9.674 44.415 -6.511 1.00 40.34 205 SER A N 1
ATOM 1677 C CA . SER A 1 205 ? -8.481 43.567 -6.378 1.00 40.34 205 SER A CA 1
ATOM 1678 C C . SER A 1 205 ? -8.326 43.105 -4.921 1.00 40.34 205 SER A C 1
ATOM 1680 O O . SER A 1 205 ? -7.928 43.884 -4.052 1.00 40.34 205 SER A O 1
ATOM 1682 N N . LEU A 1 206 ? -8.672 41.846 -4.637 1.00 42.78 206 LEU A N 1
ATOM 1683 C CA . LEU A 1 206 ? -8.462 41.209 -3.336 1.00 42.78 206 LEU A CA 1
ATOM 1684 C C . LEU A 1 206 ? -6.974 40.870 -3.184 1.00 42.78 206 LEU A C 1
ATOM 1686 O O . LEU A 1 206 ? -6.528 39.763 -3.476 1.00 42.78 206 LEU A O 1
ATOM 1690 N N . GLY A 1 207 ? -6.204 41.877 -2.774 1.00 38.22 207 GLY A N 1
ATOM 1691 C CA . GLY A 1 207 ? -4.806 41.733 -2.388 1.00 38.22 207 GLY A CA 1
ATOM 1692 C C . GLY A 1 207 ? -4.634 40.812 -1.178 1.00 38.22 207 GLY A C 1
ATOM 1693 O O . GLY A 1 207 ? -5.476 40.784 -0.278 1.00 38.22 207 GLY A O 1
ATOM 1694 N N . GLU A 1 208 ? -3.518 40.077 -1.177 1.00 44.34 208 GLU A N 1
ATOM 1695 C CA . GLU A 1 208 ? -2.980 39.345 -0.029 1.00 44.34 208 GLU A CA 1
ATOM 1696 C C . GLU A 1 208 ? -3.144 40.149 1.267 1.00 44.34 208 GLU A C 1
ATOM 1698 O O . GLU A 1 208 ? -2.634 41.263 1.407 1.00 44.34 208 GLU A O 1
ATOM 1703 N N . VAL A 1 209 ? -3.848 39.565 2.232 1.00 43.28 209 VAL A N 1
ATOM 1704 C CA . VAL A 1 209 ? -3.926 40.077 3.601 1.00 43.28 209 VAL A CA 1
ATOM 1705 C C . VAL A 1 209 ? -2.598 39.785 4.300 1.00 43.28 209 VAL A C 1
ATOM 1707 O O . VAL A 1 209 ? -2.406 38.717 4.876 1.00 43.28 209 VAL A O 1
ATOM 1710 N N . ASP A 1 210 ? -1.675 40.743 4.234 1.00 44.72 210 ASP A N 1
ATOM 1711 C CA . ASP A 1 210 ? -0.482 40.780 5.079 1.00 44.72 210 ASP A CA 1
ATOM 1712 C C . ASP A 1 210 ? -0.884 41.294 6.473 1.00 44.72 210 ASP A C 1
ATOM 1714 O O . ASP A 1 210 ? -1.408 42.402 6.625 1.00 44.72 210 ASP A O 1
ATOM 1718 N N . LEU A 1 211 ? -0.721 40.455 7.497 1.00 46.00 211 LEU A N 1
ATOM 1719 C CA . LEU A 1 211 ? -1.040 40.780 8.890 1.00 46.00 211 LEU A CA 1
ATOM 1720 C C . LEU A 1 211 ? 0.099 41.632 9.481 1.00 46.00 211 LEU A C 1
ATOM 1722 O O . LEU A 1 211 ? 1.197 41.106 9.669 1.00 46.00 211 LEU A O 1
ATOM 1726 N N . PRO A 1 212 ? -0.121 42.912 9.840 1.00 50.69 212 PRO A N 1
ATOM 1727 C CA . PRO A 1 212 ? 0.938 43.727 10.420 1.00 50.69 212 PRO A CA 1
ATOM 1728 C C . PRO A 1 212 ? 1.281 43.253 11.841 1.00 50.69 212 PRO A C 1
ATOM 1730 O O . PRO A 1 212 ? 0.428 43.208 12.729 1.00 50.69 212 PRO A O 1
ATOM 1733 N N . LEU A 1 213 ? 2.559 42.931 12.053 1.00 43.25 213 LEU A N 1
ATOM 1734 C CA . LEU A 1 213 ? 3.150 42.668 13.365 1.00 43.25 213 LEU A CA 1
ATOM 1735 C C . LEU A 1 213 ? 3.151 43.960 14.198 1.00 43.25 213 LEU A C 1
ATOM 1737 O O . LEU A 1 213 ? 3.736 44.969 13.806 1.00 43.25 213 LEU A O 1
ATOM 1741 N N . SER A 1 214 ? 2.489 43.934 15.353 1.00 46.69 214 SER A N 1
ATOM 1742 C CA . SER A 1 214 ? 2.494 45.026 16.325 1.00 46.69 214 SER A CA 1
ATOM 1743 C C . SER A 1 214 ? 3.753 44.967 17.200 1.00 46.69 214 SER A C 1
ATOM 1745 O O . SER A 1 214 ? 3.806 44.183 18.149 1.00 46.69 214 SER A O 1
ATOM 1747 N N . ASP A 1 215 ? 4.741 45.812 16.902 1.00 45.12 215 ASP A N 1
ATOM 1748 C CA . ASP A 1 215 ? 5.833 46.151 17.822 1.00 45.12 215 ASP A CA 1
ATOM 1749 C C . ASP A 1 215 ? 5.356 47.231 18.811 1.00 45.12 215 ASP A C 1
ATOM 1751 O O . ASP A 1 215 ? 5.354 48.423 18.502 1.00 45.12 215 ASP A O 1
ATOM 1755 N N . GLU A 1 216 ? 4.964 46.826 20.021 1.00 43.25 216 GLU A N 1
ATOM 1756 C CA . GLU A 1 216 ? 4.914 47.726 21.181 1.00 43.25 216 GLU A CA 1
ATOM 1757 C C . GLU A 1 216 ? 6.043 47.358 22.155 1.00 43.25 216 GLU A C 1
ATOM 1759 O O . GLU A 1 216 ? 5.927 46.440 22.968 1.00 43.25 216 GLU A O 1
ATOM 1764 N N . GLU A 1 217 ? 7.155 48.099 22.087 1.00 42.09 217 GLU A N 1
ATOM 1765 C CA . GLU A 1 217 ? 8.140 48.151 23.171 1.00 42.09 217 GLU A CA 1
ATOM 1766 C C . GLU A 1 217 ? 7.588 48.964 24.360 1.00 42.09 217 GLU A C 1
ATOM 1768 O O . GLU A 1 217 ? 7.140 50.100 24.172 1.00 42.09 217 GLU A O 1
ATOM 1773 N N . PRO A 1 218 ? 7.682 48.473 25.610 1.00 44.22 218 PRO A N 1
ATOM 1774 C CA . PRO A 1 218 ? 7.402 49.294 26.779 1.00 44.22 218 PRO A CA 1
ATOM 1775 C C . PRO A 1 218 ? 8.656 50.046 27.259 1.00 44.22 218 PRO A C 1
ATOM 1777 O O . PRO A 1 218 ? 9.547 49.487 27.903 1.00 44.22 218 PRO A O 1
ATOM 1780 N N . ASP A 1 219 ? 8.678 51.359 27.021 1.00 39.53 219 ASP A N 1
ATOM 1781 C CA . ASP A 1 219 ? 9.589 52.308 27.666 1.00 39.53 219 ASP A CA 1
ATOM 1782 C C . ASP A 1 219 ? 9.116 52.608 29.104 1.00 39.53 219 ASP A C 1
ATOM 1784 O O . ASP A 1 219 ? 8.077 53.237 29.331 1.00 39.53 219 ASP A O 1
ATOM 1788 N N . SER A 1 220 ? 9.887 52.191 30.114 1.00 47.25 220 SER A N 1
ATOM 1789 C CA . SER A 1 220 ? 9.738 52.739 31.466 1.00 47.25 220 SER A CA 1
ATOM 1790 C C . SER A 1 220 ? 11.073 52.903 32.203 1.00 47.25 220 SER A C 1
ATOM 1792 O O . SER A 1 220 ? 11.544 52.028 32.924 1.00 47.25 220 SER A O 1
ATOM 1794 N N . LYS A 1 221 ? 11.645 54.101 32.032 1.00 45.75 221 LYS A N 1
ATOM 1795 C CA . LYS A 1 221 ? 12.250 54.991 33.049 1.00 45.75 221 LYS A CA 1
ATOM 1796 C C . LYS A 1 221 ? 13.141 54.376 34.147 1.00 45.75 221 LYS A C 1
ATOM 1798 O O . LYS A 1 221 ? 12.690 53.887 35.180 1.00 45.75 221 LYS A O 1
ATOM 1803 N N . LYS A 1 222 ? 14.442 54.662 34.010 1.00 42.91 222 LYS A N 1
ATOM 1804 C CA . LYS A 1 222 ? 15.468 54.644 35.069 1.00 42.91 222 LYS A CA 1
ATOM 1805 C C . LYS A 1 222 ? 15.101 55.584 36.234 1.00 42.91 222 LYS A C 1
ATOM 1807 O O . LYS A 1 222 ? 14.943 56.787 36.032 1.00 42.91 222 LYS A O 1
ATOM 1812 N N . ARG A 1 223 ? 15.074 55.064 37.468 1.00 37.31 223 ARG A N 1
ATOM 1813 C CA . ARG A 1 223 ? 15.220 55.849 38.711 1.00 37.31 223 ARG A CA 1
ATOM 1814 C C . ARG A 1 223 ? 16.705 55.917 39.083 1.00 37.31 223 ARG A C 1
ATOM 1816 O O . ARG A 1 223 ? 17.340 54.878 39.233 1.00 37.31 223 ARG A O 1
ATOM 1823 N N . LYS A 1 224 ? 17.245 57.128 39.239 1.00 43.91 224 LYS A N 1
ATOM 1824 C CA . LYS A 1 224 ? 18.516 57.384 39.936 1.00 43.91 224 LYS A CA 1
ATOM 1825 C C . LYS A 1 224 ? 18.213 57.744 41.393 1.00 43.91 224 LYS A C 1
ATOM 1827 O O . LYS A 1 224 ? 17.276 58.504 41.637 1.00 43.91 224 LYS A O 1
ATOM 1832 N N . VAL A 1 225 ? 19.008 57.185 42.303 1.00 44.47 225 VAL A N 1
ATOM 1833 C CA . VAL A 1 225 ? 19.334 57.774 43.613 1.00 44.47 225 VAL A CA 1
ATOM 1834 C C . VAL A 1 225 ? 20.442 58.798 43.395 1.00 44.47 225 VAL A C 1
ATOM 1836 O O . VAL A 1 225 ? 21.275 58.551 42.488 1.00 44.47 225 VAL A O 1
#

Radius of gyration: 25.47 Å; Cα contacts (8 Å, |Δi|>4): 277; chains: 1; bounding box: 52×71×63 Å

Nearest PDB structures (foldseek):
  3c9d-assembly1_B  TM=1.001E+00  e=1.097E-30  unclassified
  3dm7-assembly1_A  TM=9.932E-01  e=2.009E-29  Saccharomyces cerevisiae
  3c9b-assembly1_A  TM=9.994E-01  e=1.088E-27  unclassified
  6o22-assembly1_A  TM=9.214E-01  e=1.924E-27  Saccharomyces cerevisiae S288C
  6o22-assembly1_B  TM=8.975E-01  e=2.314E-25  Saccharomyces cerevisiae S288C

Sequence (225 aa):
MKPVYEKRDAYIDEIAEFWKIVFSQHVSFANYIRASDFKYVDAIDKIEVQWLALASKTHDTRDFSITFHFHGIDGDFQKQTVTKVFQIKKSEDDQEDGILTSEPASVEWPRSYDSINPDLIKDKRSPEGKKKYRQGMKTIFGWFRWTGLKPGKEFPHGDSLASLFSEEIYPFCVKYYTEAQRDLEDEEGESGLSADDDGEDDEGSLGEVDLPLSDEEPDSKKRKV

Foldseek 3Di:
DVVVLVVVQVVLLVDPQLQLLLCVLDVCLPVQADPVQSVFSSQWSDKDKAQCCVVDVVFDSLWIKIKTFGNADPPWGDTDIKIWTWGFDDDPPDPDPGAIFTAQIDGDHTPVLLQLPLVNQPDCPDPSNVVSVVNNQSHPNQLSHGTVPDPPNGRPPSRVSSCCCVPPCSVCSVVSSVVSVVVVVVVVVVVPPDDDDDDDDDPDDPDDPDDDDDDDDDDDDDDDD

Organism: Saccharomyces kudriavzevii (strain ATCC MYA-4449 / AS 2.2408 / CBS 8840 / NBRC 1802 / NCYC 2889) (NCBI:txid226230)

pLDDT: mean 86.49, std 19.65, range [37.31, 98.75]

InterPro domains:
  IPR002164 Nucleosome assembly protein [PF00956] (7-135)
  IPR002164 Nucleosome assembly protein [PTHR11875] (2-196)
  IPR037231 NAP-like superfamily [SSF143113] (1-202)

Mean predicted aligned error: 10.31 Å

Secondary structure (DSSP, 8-state):
-HHHHHHHHHHHTTSTTHHHHHHHH-TTGGGTS-GGGHHHHTTEEEEEEEEGGGT-TTS-TT-EEEEEEE--BTTTB--EEEEEEEEEE--SS--S--EEEEPPPP-PPPGGGTTT-TTT-S-SSSHHHHHHHHHHTTSHHHHHT--SSSTTSSSTTHHHHHHIIIIIIHHHHHHHHHHHHHHHHHHHHHTT-----------------------------PPP-

Solvent-accessible surface area (backbone atoms only — not comparable to full-atom values): 13485 Å² total; per-residue (Å²): 110,68,76,58,49,55,59,49,47,63,57,49,69,73,43,83,63,46,53,30,49,22,56,72,54,39,76,70,59,61,76,64,39,42,83,80,41,49,73,59,53,57,23,28,70,45,77,46,79,46,57,43,32,81,80,36,86,87,42,48,83,83,12,31,36,42,35,40,34,30,72,38,41,92,98,41,32,72,61,48,73,40,63,40,50,37,37,65,48,65,57,97,86,50,96,59,97,43,47,61,28,35,57,64,35,81,74,87,75,40,57,89,39,47,82,24,32,70,90,67,49,86,52,61,82,45,74,66,32,39,51,28,38,56,56,28,28,40,28,62,76,22,40,40,54,25,32,75,81,52,87,94,77,49,22,73,63,46,56,58,56,49,47,42,41,71,68,42,48,64,74,42,34,68,57,36,40,54,49,51,53,46,57,51,52,56,53,54,62,64,75,64,71,71,90,74,87,84,85,83,90,81,97,70,85,84,67,84,87,77,78,82,82,84,86,78,81,87,88,78,81,89,83,81,132